Protein AF-0000000084538444 (afdb_homodimer)

Nearest PDB structures (foldseek):
  3nqw-assembly1_B  TM=8.487E-01  e=1.175E-05  Drosophila melanogaster
  6yvc-assembly4_D  TM=8.518E-01  e=4.105E-05  Pseudomonas aeruginosa
  6s2v-assembly1_A  TM=8.038E-01  e=1.936E-04  Thermus thermophilus
  5kpx-assembly1_33  TM=6.502E-01  e=1.294E-02  Escherichia coli K-12
  2pjq-assembly2_A-2  TM=5.940E-01  e=3.183E-02  Lactiplantibacillus plantarum WCFS1

Solvent-accessible surface area (backbone atoms only — not comparable to full-atom values): 16019 Å² total; per-residue (Å²): 125,91,68,68,52,66,60,46,58,52,31,50,55,51,32,49,59,59,39,57,91,39,56,42,97,79,69,42,55,30,43,69,62,44,24,46,49,24,21,54,42,40,37,71,67,38,72,84,40,59,53,60,35,27,22,37,38,41,34,56,35,66,73,75,36,90,52,46,66,66,57,38,25,73,74,67,30,58,70,27,31,49,46,22,52,18,62,35,67,54,91,42,96,81,42,81,78,51,42,43,90,54,55,80,46,72,68,35,51,34,50,48,31,37,47,49,31,45,50,52,54,68,33,59,88,64,52,52,72,67,57,48,51,52,52,49,45,35,48,34,74,48,73,67,72,84,111,126,91,70,70,54,67,61,46,58,51,29,50,54,51,32,49,60,59,38,55,93,38,57,44,96,80,69,42,54,31,41,70,62,44,25,45,49,24,22,54,40,42,38,70,67,39,71,83,39,61,52,59,35,27,22,37,39,41,34,55,36,68,72,75,35,91,51,46,66,67,58,38,26,73,74,67,31,58,71,28,30,49,46,22,52,16,61,34,69,54,90,42,98,81,42,82,76,54,40,44,89,54,53,80,47,70,69,34,51,35,51,46,30,37,46,49,33,46,51,51,53,70,34,59,90,65,54,53,72,67,58,49,52,53,52,51,50,39,48,37,72,41,75,64,78,83,112

Foldseek 3Di:
DPCPPPLLVVLQVVLCVQQPPPADLVGHRCLVQQLVQLLVQVCVVCVPCSLLSSLSSCLCSCPPGPDDLVNCCVPNNNSSSLLSLQLDDDDDPPDLRADRPNPDDPSSLSSNVSNLVSVLVVCVVRDDPVVSVSSVVSPPVDPPPPD/DPCPPPLQVVLQVVLCVQQPPPADLVGHRCLVQQLVQLLVQVCVVCVPCSLLSSLSSCLCSCPPGPDDLVNCCVPNNNSSSLLSLQQDDDDDPPDLRQDRPNPDDPSSLSSNVSNLVSVLVVCVVRDDPVVSVSSVVSPPVDPPPPD

InterPro domains:
  IPR003607 HD/PDEase domain [SM00471] (27-129)
  IPR052194 Guanosine-3',5'-bis(diphosphate) 3'-pyrophosphohydrolase [PTHR46246] (2-137)

Sequence (294 aa):
MNNINMTIRQAIEFGTKAHAEQYDDAGNDYFMAHCWQVYEIVKILYPNDFELQAAALLHDTLEYTDTTYERLAATFGKDVADLILEVTHERKEDDTGWYFPHLRSIRGVVLKFADRASNLSRMEGVWDAEKIETYIKKSKFWQSEDIMNNINMTIRQAIEFGTKAHAEQYDDAGNDYFMAHCWQVYEIVKILYPNDFELQAAALLHDTLEYTDTTYERLAATFGKDVADLILEVTHERKEDDTGWYFPHLRSIRGVVLKFADRASNLSRMEGVWDAEKIETYIKKSKFWQSEDI

Structure (mmCIF, N/CA/C/O backbone):
data_AF-0000000084538444-model_v1
#
loop_
_entity.id
_entity.type
_entity.pdbx_description
1 polymer 'HD/PDEase domain-containing protein'
#
loop_
_atom_site.group_PDB
_atom_site.id
_atom_site.type_symbol
_atom_site.label_atom_id
_atom_site.label_alt_id
_atom_site.label_comp_id
_atom_site.label_asym_id
_atom_site.label_entity_id
_atom_site.label_seq_id
_atom_site.pdbx_PDB_ins_code
_atom_site.Cartn_x
_atom_site.Cartn_y
_atom_site.Cartn_z
_atom_site.occupancy
_atom_site.B_iso_or_equiv
_atom_site.auth_seq_id
_atom_site.auth_comp_id
_atom_site.auth_asym_id
_atom_site.auth_atom_id
_atom_site.pdbx_PDB_model_num
ATOM 1 N N . MET A 1 1 ? 8.508 3.803 -30.188 1 31.5 1 MET A N 1
ATOM 2 C CA . MET A 1 1 ? 7.359 2.928 -29.969 1 31.5 1 MET A CA 1
ATOM 3 C C . MET A 1 1 ? 7.121 2.693 -28.484 1 31.5 1 MET A C 1
ATOM 5 O O . MET A 1 1 ? 8.062 2.406 -27.734 1 31.5 1 MET A O 1
ATOM 9 N N . ASN A 1 2 ? 6.254 3.236 -27.719 1 38.69 2 ASN A N 1
ATOM 10 C CA . ASN A 1 2 ? 5.875 3.156 -26.312 1 38.69 2 ASN A CA 1
ATOM 11 C C . ASN A 1 2 ? 5.898 1.717 -25.812 1 38.69 2 ASN A C 1
ATOM 13 O O . ASN A 1 2 ? 5.043 0.909 -26.172 1 38.69 2 ASN A O 1
ATOM 17 N N . ASN A 1 3 ? 6.961 0.915 -25.812 1 45.03 3 ASN A N 1
ATOM 18 C CA . ASN A 1 3 ? 7.32 -0.475 -25.562 1 45.03 3 ASN A CA 1
ATOM 19 C C . ASN A 1 3 ? 6.551 -1.045 -24.375 1 45.03 3 ASN A C 1
ATOM 21 O O . ASN A 1 3 ? 7.004 -0.949 -23.234 1 45.03 3 ASN A O 1
ATOM 25 N N . ILE A 1 4 ? 5.273 -0.861 -24.516 1 56.34 4 ILE A N 1
ATOM 26 C CA . ILE A 1 4 ? 4.633 -1.711 -23.516 1 56.34 4 ILE A CA 1
ATOM 27 C C . ILE A 1 4 ? 5.398 -3.025 -23.391 1 56.34 4 ILE A C 1
ATOM 29 O O . ILE A 1 4 ? 5.641 -3.709 -24.375 1 56.34 4 ILE A O 1
ATOM 33 N N . ASN A 1 5 ? 6.09 -3.156 -22.234 1 79.31 5 ASN A N 1
ATOM 34 C CA . ASN A 1 5 ? 6.973 -4.301 -22.031 1 79.31 5 ASN A CA 1
ATOM 35 C C . ASN A 1 5 ? 6.246 -5.621 -22.281 1 79.31 5 ASN A C 1
ATOM 37 O O . ASN A 1 5 ? 5.102 -5.793 -21.859 1 79.31 5 ASN A O 1
ATOM 41 N N . MET A 1 6 ? 6.465 -6.285 -23.422 1 91.69 6 MET A N 1
ATOM 42 C CA . MET A 1 6 ? 5.973 -7.609 -23.797 1 91.69 6 MET A CA 1
ATOM 43 C C . MET A 1 6 ? 5.66 -8.438 -22.547 1 91.69 6 MET A C 1
ATOM 45 O O . MET A 1 6 ? 4.68 -9.188 -22.531 1 91.69 6 MET A O 1
ATOM 49 N N . THR A 1 7 ? 6.371 -8.211 -21.562 1 95.38 7 THR A N 1
ATOM 50 C CA . THR A 1 7 ? 6.176 -8.945 -20.328 1 95.38 7 THR A CA 1
ATOM 51 C C . THR A 1 7 ? 4.84 -8.57 -19.688 1 95.38 7 THR A C 1
ATOM 53 O O . THR A 1 7 ? 4.109 -9.445 -19.203 1 95.38 7 THR A O 1
ATOM 56 N N . ILE A 1 8 ? 4.473 -7.336 -19.734 1 97.88 8 ILE A N 1
ATOM 57 C CA . ILE A 1 8 ? 3.24 -6.855 -19.125 1 97.88 8 ILE A CA 1
ATOM 58 C C . ILE A 1 8 ? 2.039 -7.344 -19.938 1 97.88 8 ILE A C 1
ATOM 60 O O . ILE A 1 8 ? 1.052 -7.816 -19.359 1 97.88 8 ILE A O 1
ATOM 64 N N . ARG A 1 9 ? 2.152 -7.266 -21.203 1 97 9 ARG A N 1
ATOM 65 C CA . ARG A 1 9 ? 1.072 -7.746 -22.047 1 97 9 ARG A CA 1
ATOM 66 C C . ARG A 1 9 ? 0.805 -9.227 -21.812 1 97 9 ARG A C 1
ATOM 68 O O . ARG A 1 9 ? -0.349 -9.641 -21.688 1 97 9 ARG A O 1
ATOM 75 N N . GLN A 1 10 ? 1.811 -10.031 -21.766 1 97.62 10 GLN A N 1
ATOM 76 C CA . GLN A 1 10 ? 1.687 -11.461 -21.5 1 97.62 10 GLN A CA 1
ATOM 77 C C . GLN A 1 10 ? 1.083 -11.727 -20.125 1 97.62 10 GLN A C 1
ATOM 79 O O . GLN A 1 10 ? 0.257 -12.625 -19.969 1 97.62 10 GLN A O 1
ATOM 84 N N . ALA A 1 11 ? 1.512 -10.961 -19.172 1 98.56 11 ALA A N 1
ATOM 85 C CA . ALA A 1 11 ? 0.99 -11.125 -17.828 1 98.56 11 ALA A CA 1
ATOM 86 C C . ALA A 1 11 ? -0.5 -10.805 -17.766 1 98.56 11 ALA A C 1
ATOM 88 O O . ALA A 1 11 ? -1.263 -11.477 -17.078 1 98.56 11 ALA A O 1
ATOM 89 N N . ILE A 1 12 ? -0.875 -9.758 -18.5 1 98.38 12 ILE A N 1
ATOM 90 C CA . ILE A 1 12 ? -2.283 -9.375 -18.547 1 98.38 12 ILE A CA 1
ATOM 91 C C . ILE A 1 12 ? -3.1 -10.508 -19.172 1 98.38 12 ILE A C 1
ATOM 93 O O . ILE A 1 12 ? -4.121 -10.922 -18.609 1 98.38 12 ILE A O 1
ATOM 97 N N . GLU A 1 13 ? -2.678 -11.023 -20.25 1 98.25 13 GLU A N 1
ATOM 98 C CA . GLU A 1 13 ? -3.379 -12.109 -20.906 1 98.25 13 GLU A CA 1
ATOM 99 C C . GLU A 1 13 ? -3.443 -13.352 -20.016 1 98.25 13 GLU A C 1
ATOM 101 O O . GLU A 1 13 ? -4.512 -13.945 -19.859 1 98.25 13 GLU A O 1
ATOM 106 N N . PHE A 1 14 ? -2.334 -13.75 -19.484 1 98.62 14 PHE A N 1
ATOM 107 C CA . PHE A 1 14 ? -2.232 -14.922 -18.609 1 98.62 14 PHE A CA 1
ATOM 108 C C . PHE A 1 14 ? -3.127 -14.773 -17.391 1 98.62 14 PHE A C 1
ATOM 110 O O . PHE A 1 14 ? -3.904 -15.672 -17.062 1 98.62 14 PHE A O 1
ATOM 117 N N . GLY A 1 15 ? -3.002 -13.648 -16.703 1 98.56 15 GLY A N 1
ATOM 118 C CA . GLY A 1 15 ? -3.779 -13.414 -15.492 1 98.56 15 GLY A CA 1
ATOM 119 C C . GLY A 1 15 ? -5.273 -13.367 -15.742 1 98.56 15 GLY A C 1
ATOM 120 O O . GLY A 1 15 ? -6.059 -13.93 -14.977 1 98.56 15 GLY A O 1
ATOM 121 N N . THR A 1 16 ? -5.668 -12.68 -16.891 1 98.31 16 THR A N 1
ATOM 122 C CA . THR A 1 16 ? -7.074 -12.602 -17.266 1 98.31 16 THR A CA 1
ATOM 123 C C . THR A 1 16 ? -7.652 -14 -17.484 1 98.31 16 THR A C 1
ATOM 125 O O . THR A 1 16 ? -8.742 -14.312 -17 1 98.31 16 THR A O 1
ATOM 128 N N . LYS A 1 17 ? -6.926 -14.844 -18.125 1 98.19 17 LYS A N 1
ATOM 129 C CA . LYS A 1 17 ? -7.379 -16.219 -18.375 1 98.19 17 LYS A CA 1
ATOM 130 C C . LYS A 1 17 ? -7.395 -17.047 -17.094 1 98.19 17 LYS A C 1
ATOM 132 O O . LYS A 1 17 ? -8.344 -17.797 -16.844 1 98.19 17 LYS A O 1
ATOM 137 N N . ALA A 1 18 ? -6.324 -16.922 -16.297 1 98.31 18 ALA A N 1
ATOM 138 C CA . ALA A 1 18 ? -6.188 -17.734 -15.086 1 98.31 18 ALA A CA 1
ATOM 139 C C . ALA A 1 18 ? -7.316 -17.438 -14.102 1 98.31 18 ALA A C 1
ATOM 141 O O . ALA A 1 18 ? -7.797 -18.328 -13.414 1 98.31 18 ALA A O 1
ATOM 142 N N . HIS A 1 19 ? -7.73 -16.219 -14.016 1 98.06 19 HIS A N 1
ATOM 143 C CA . HIS A 1 19 ? -8.758 -15.812 -13.07 1 98.06 19 H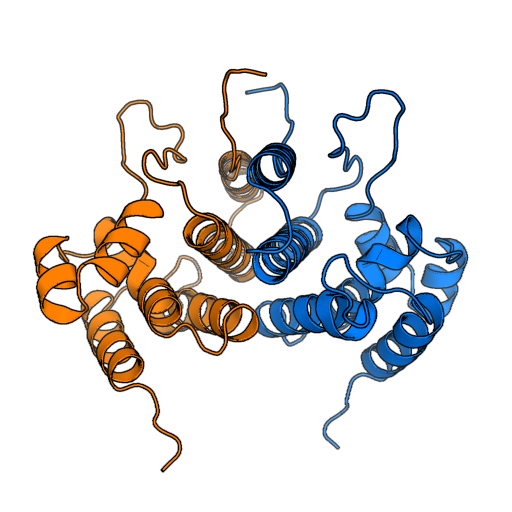IS A CA 1
ATOM 144 C C . HIS A 1 19 ? -10.117 -15.672 -13.758 1 98.06 19 HIS A C 1
ATOM 146 O O . HIS A 1 19 ? -11.023 -15.016 -13.227 1 98.06 19 HIS A O 1
ATOM 152 N N . ALA A 1 20 ? -10.141 -16.359 -14.875 1 94.88 20 ALA A N 1
ATOM 153 C CA . ALA A 1 20 ? -11.391 -16.266 -15.625 1 94.88 20 ALA A CA 1
ATOM 154 C C . ALA A 1 20 ? -12.57 -16.766 -14.789 1 94.88 20 ALA A C 1
ATOM 156 O O . ALA A 1 20 ? -12.461 -17.766 -14.078 1 94.88 20 ALA A O 1
ATOM 157 N N . GLU A 1 21 ? -13.602 -16.016 -14.594 1 94.69 21 GLU A N 1
ATOM 158 C CA . GLU A 1 21 ? -14.852 -16.375 -13.93 1 94.69 21 GLU A CA 1
ATOM 159 C C . GLU A 1 21 ? -14.742 -16.188 -12.414 1 94.69 21 GLU A C 1
ATOM 161 O O . GLU A 1 21 ? -15.594 -16.672 -11.664 1 94.69 21 GLU A O 1
ATOM 166 N N . GLN A 1 22 ? -13.625 -15.734 -11.977 1 97.69 22 GLN A N 1
ATOM 167 C CA . GLN A 1 22 ? -13.477 -15.414 -10.562 1 97.69 22 GLN A CA 1
ATOM 168 C C . GLN A 1 22 ? -14 -14.008 -10.266 1 97.69 22 GLN A C 1
ATOM 170 O O . GLN A 1 22 ? -13.75 -13.078 -11.023 1 97.69 22 GLN A O 1
ATOM 175 N N . TYR A 1 23 ? -14.758 -13.914 -9.227 1 97.81 23 TYR A N 1
ATOM 176 C CA . TYR A 1 23 ? -15.266 -12.641 -8.742 1 97.81 23 TYR A CA 1
ATOM 177 C C . TYR A 1 23 ? -14.844 -12.398 -7.297 1 97.81 23 TYR A C 1
ATOM 179 O O . TYR A 1 23 ? -14.609 -13.344 -6.543 1 97.81 23 TYR A O 1
ATOM 187 N N . ASP A 1 24 ? -14.734 -11.141 -6.961 1 96.75 24 ASP A N 1
ATOM 188 C CA . ASP A 1 24 ? -14.461 -10.852 -5.555 1 96.75 24 ASP A CA 1
ATOM 189 C C . ASP A 1 24 ? -15.742 -10.828 -4.738 1 96.75 24 ASP A C 1
ATOM 191 O O . ASP A 1 24 ? -16.828 -11.086 -5.266 1 96.75 24 ASP A O 1
ATOM 195 N N . ASP A 1 25 ? -15.633 -10.508 -3.441 1 96.88 25 ASP A N 1
ATOM 196 C CA . ASP A 1 25 ? -16.766 -10.586 -2.527 1 96.88 25 ASP A CA 1
ATOM 197 C C . ASP A 1 25 ? -17.781 -9.477 -2.816 1 96.88 25 ASP A C 1
ATOM 199 O O . ASP A 1 25 ? -18.922 -9.523 -2.336 1 96.88 25 ASP A O 1
ATOM 203 N N . ALA A 1 26 ? -17.406 -8.5 -3.631 1 97.19 26 ALA A N 1
ATOM 204 C CA . ALA A 1 26 ? -18.328 -7.426 -4.016 1 97.19 26 ALA A CA 1
ATOM 205 C C . ALA A 1 26 ? -19.016 -7.738 -5.344 1 97.19 26 ALA A C 1
ATOM 207 O O . ALA A 1 26 ? -19.844 -6.961 -5.82 1 97.19 26 ALA A O 1
ATOM 208 N N . GLY A 1 27 ? -18.594 -8.828 -5.988 1 97.88 27 GLY A N 1
ATOM 209 C CA . GLY A 1 27 ? -19.219 -9.25 -7.234 1 97.88 27 GLY A CA 1
ATOM 210 C C . GLY A 1 27 ? -18.516 -8.703 -8.461 1 97.88 27 GLY A C 1
ATOM 211 O O . GLY A 1 27 ? -19.031 -8.812 -9.578 1 97.88 27 GLY A O 1
ATOM 212 N N . ASN A 1 28 ? -17.375 -8.125 -8.32 1 97.81 28 ASN A N 1
ATOM 213 C CA . ASN A 1 28 ? -16.609 -7.598 -9.438 1 97.81 28 ASN A CA 1
ATOM 214 C C . ASN A 1 28 ? -15.641 -8.641 -9.992 1 97.81 28 ASN A C 1
ATOM 216 O O . ASN A 1 28 ? -15.227 -9.555 -9.273 1 97.81 28 ASN A O 1
ATOM 220 N N . ASP A 1 29 ? -15.328 -8.492 -11.32 1 98 29 ASP A N 1
ATOM 221 C CA . ASP A 1 29 ? -14.289 -9.328 -11.906 1 98 29 ASP A CA 1
ATOM 222 C C . ASP A 1 29 ? -13 -9.258 -11.086 1 98 29 ASP A C 1
ATOM 224 O O . ASP A 1 29 ? -12.453 -8.172 -10.875 1 98 29 ASP A O 1
ATOM 228 N N . TYR A 1 30 ? -12.516 -10.352 -10.656 1 98.44 30 TYR A N 1
ATOM 229 C CA . TYR A 1 30 ? -11.422 -10.414 -9.695 1 98.44 30 TYR A CA 1
ATOM 230 C C . TYR A 1 30 ? -10.148 -9.805 -10.273 1 98.44 30 TYR A C 1
ATOM 232 O O . TYR A 1 30 ? -9.492 -8.992 -9.625 1 98.44 30 TYR A O 1
ATOM 240 N N . PHE A 1 31 ? -9.844 -10.203 -11.484 1 98.5 31 PHE A N 1
ATOM 241 C CA . PHE A 1 31 ? -8.602 -9.734 -12.086 1 98.5 31 PHE A CA 1
ATOM 242 C C . PHE A 1 31 ? -8.633 -8.227 -12.297 1 98.5 31 PHE A C 1
ATOM 244 O O . PHE A 1 31 ? -7.695 -7.523 -11.922 1 98.5 31 PHE A O 1
ATOM 251 N N . MET A 1 32 ? -9.617 -7.688 -12.805 1 97.31 32 MET A N 1
ATOM 252 C CA . MET A 1 32 ? -9.727 -6.266 -13.125 1 97.31 32 MET A CA 1
ATOM 253 C C . MET A 1 32 ? -9.836 -5.434 -11.852 1 97.31 32 MET A C 1
ATOM 255 O O . MET A 1 32 ? -9.289 -4.332 -11.773 1 97.31 32 MET A O 1
ATOM 259 N N . ALA A 1 33 ? -10.539 -5.992 -10.891 1 97.62 33 ALA A N 1
ATOM 260 C CA . ALA A 1 33 ? -10.789 -5.215 -9.68 1 97.62 33 ALA A CA 1
ATOM 261 C C . ALA A 1 33 ? -9.594 -5.277 -8.727 1 97.62 33 ALA A C 1
ATOM 263 O O . ALA A 1 33 ? -9.25 -4.277 -8.086 1 97.62 33 ALA A O 1
ATOM 264 N N . HIS A 1 34 ? -8.984 -6.379 -8.664 1 98.56 34 HIS A N 1
ATOM 265 C CA . HIS A 1 34 ? -7.949 -6.555 -7.648 1 98.56 34 HIS A CA 1
ATOM 266 C C . HIS A 1 34 ? -6.562 -6.57 -8.281 1 98.56 34 HIS A C 1
ATOM 2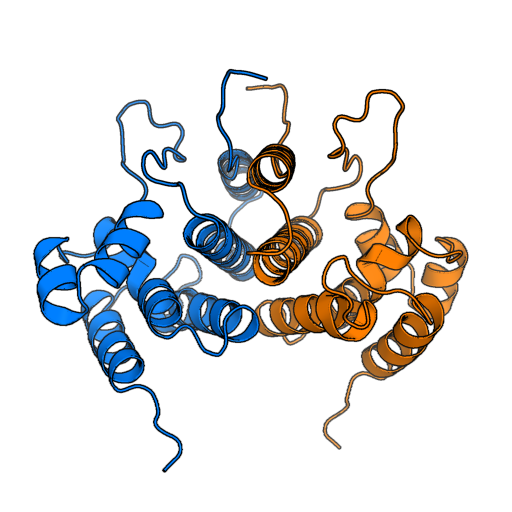68 O O . HIS A 1 34 ? -5.723 -5.723 -7.965 1 98.56 34 HIS A O 1
ATOM 274 N N . CYS A 1 35 ? -6.262 -7.508 -9.219 1 98.75 35 CYS A N 1
ATOM 275 C CA . CYS A 1 35 ? -4.922 -7.68 -9.758 1 98.75 35 CYS A CA 1
ATOM 276 C C . CYS A 1 35 ? -4.48 -6.434 -10.523 1 98.75 35 CYS A C 1
ATOM 278 O O . CYS A 1 35 ? -3.338 -5.992 -10.383 1 98.75 35 CYS A O 1
ATOM 280 N N . TRP A 1 36 ? -5.371 -5.871 -11.297 1 98.62 36 TRP A N 1
ATOM 281 C CA . TRP A 1 36 ? -5.062 -4.656 -12.039 1 98.62 36 TRP A CA 1
ATOM 282 C C . TRP A 1 36 ? -4.766 -3.498 -11.094 1 98.62 36 TRP A C 1
ATOM 284 O O . TRP A 1 36 ? -3.828 -2.73 -11.32 1 98.62 36 TRP A O 1
ATOM 294 N N . GLN A 1 37 ? -5.594 -3.371 -10.062 1 98.75 37 GLN A N 1
ATOM 295 C CA . GLN A 1 37 ? -5.402 -2.295 -9.102 1 98.75 37 GLN A CA 1
ATOM 296 C C . GLN A 1 37 ? -4.051 -2.414 -8.406 1 98.75 37 GLN A C 1
ATOM 298 O O . GLN A 1 37 ? -3.35 -1.415 -8.219 1 98.75 37 GLN A O 1
ATOM 303 N N . VAL A 1 38 ? -3.656 -3.619 -8.047 1 98.88 38 VAL A N 1
ATOM 304 C CA . VAL A 1 38 ? -2.355 -3.854 -7.422 1 98.88 38 VAL A CA 1
ATOM 305 C C . VAL A 1 38 ? -1.242 -3.486 -8.406 1 98.88 38 VAL A C 1
ATOM 307 O O . VAL A 1 38 ? -0.259 -2.848 -8.023 1 98.88 38 VAL A O 1
ATOM 310 N N . TYR A 1 39 ? -1.415 -3.844 -9.641 1 98.88 39 TYR A N 1
ATOM 311 C CA . TYR A 1 39 ? -0.471 -3.498 -10.695 1 98.88 39 TYR A CA 1
ATOM 312 C C . TYR A 1 39 ? -0.312 -1.986 -10.812 1 98.88 39 TYR A C 1
ATOM 314 O O . TYR A 1 39 ? 0.807 -1.48 -10.93 1 98.88 39 TYR A O 1
ATOM 322 N N . GLU A 1 40 ? -1.382 -1.307 -10.773 1 98.81 40 GLU A N 1
ATOM 323 C CA . GLU A 1 40 ? -1.325 0.146 -10.898 1 98.81 40 GLU A CA 1
ATOM 324 C C . GLU A 1 40 ? -0.538 0.768 -9.75 1 98.81 40 GLU A C 1
ATOM 326 O O . GLU A 1 40 ? 0.226 1.714 -9.953 1 98.81 40 GLU A O 1
ATOM 331 N N . ILE A 1 41 ? -0.708 0.275 -8.562 1 98.88 41 ILE A N 1
ATOM 332 C CA . ILE A 1 41 ? 0.03 0.773 -7.402 1 98.88 41 ILE A CA 1
ATOM 333 C C . ILE A 1 41 ? 1.521 0.506 -7.59 1 98.88 41 ILE A C 1
ATOM 335 O O . ILE A 1 41 ? 2.346 1.408 -7.422 1 98.88 41 ILE A O 1
ATOM 339 N N . VAL A 1 42 ? 1.862 -0.696 -7.977 1 98.88 42 VAL A N 1
ATOM 340 C CA . VAL A 1 42 ? 3.26 -1.09 -8.133 1 98.88 42 VAL A CA 1
ATOM 341 C C . VAL A 1 42 ? 3.91 -0.267 -9.242 1 98.88 42 VAL A C 1
ATOM 343 O O . VAL A 1 42 ? 5.082 0.104 -9.141 1 98.88 42 VAL A O 1
ATOM 346 N N . LYS A 1 43 ? 3.193 0.021 -10.273 1 98.5 43 LYS A N 1
ATOM 347 C CA . LYS A 1 43 ? 3.699 0.822 -11.383 1 98.5 43 LYS A CA 1
ATOM 348 C C . LYS A 1 43 ? 4.082 2.225 -10.922 1 98.5 43 LYS A C 1
ATOM 350 O O . LYS A 1 43 ? 5.051 2.805 -11.422 1 98.5 43 LYS A O 1
ATOM 355 N N . ILE A 1 44 ? 3.354 2.754 -9.984 1 98.62 44 ILE A N 1
ATOM 356 C CA . ILE A 1 44 ? 3.684 4.047 -9.398 1 98.62 44 ILE A CA 1
ATOM 357 C C . ILE A 1 44 ? 4.996 3.947 -8.625 1 98.62 44 ILE A C 1
ATOM 359 O O . ILE A 1 44 ? 5.871 4.809 -8.758 1 98.62 44 ILE A O 1
ATOM 363 N N . LEU A 1 45 ? 5.195 2.902 -7.91 1 98.62 45 LEU A N 1
ATOM 364 C CA . LEU A 1 45 ? 6.312 2.736 -6.988 1 98.62 45 LEU A CA 1
ATOM 365 C C . LEU A 1 45 ? 7.57 2.309 -7.73 1 98.62 45 LEU A C 1
ATOM 367 O O . LEU A 1 45 ? 8.68 2.732 -7.387 1 98.62 45 LEU A O 1
ATOM 371 N N . TYR A 1 46 ? 7.336 1.441 -8.719 1 98.12 46 TYR A N 1
ATOM 372 C CA . TYR A 1 46 ? 8.414 0.866 -9.516 1 98.12 46 TYR A CA 1
ATOM 373 C C . TYR A 1 46 ? 8.117 0.974 -11 1 98.12 46 TYR A C 1
ATOM 375 O O . TYR A 1 46 ? 7.891 -0.037 -11.672 1 98.12 46 TYR A O 1
ATOM 383 N N . PRO A 1 47 ? 8.242 2.143 -11.516 1 97.31 47 PRO A N 1
ATOM 384 C CA . PRO A 1 47 ? 7.785 2.359 -12.891 1 97.31 47 PRO A CA 1
ATOM 385 C C . PRO A 1 47 ? 8.633 1.617 -13.922 1 97.31 47 PRO A C 1
ATOM 387 O O . PRO A 1 47 ? 8.164 1.338 -15.023 1 97.31 47 PRO A O 1
ATOM 390 N N . ASN A 1 48 ? 9.875 1.253 -13.57 1 96.38 48 ASN A N 1
ATOM 391 C CA . ASN A 1 48 ? 10.75 0.625 -14.555 1 96.38 48 ASN A CA 1
ATOM 392 C C . ASN A 1 48 ? 10.992 -0.846 -14.227 1 96.38 48 ASN A C 1
ATOM 394 O O . ASN A 1 48 ? 11.828 -1.496 -14.859 1 96.38 48 ASN A O 1
ATOM 398 N N . ASP A 1 49 ? 10.336 -1.416 -13.25 1 97.19 49 ASP A N 1
ATOM 399 C CA . ASP A 1 49 ? 10.508 -2.811 -12.852 1 97.19 49 ASP A CA 1
ATOM 400 C C . ASP A 1 49 ? 9.383 -3.68 -13.406 1 97.19 49 ASP A C 1
ATOM 402 O O . ASP A 1 49 ? 8.43 -4.012 -12.695 1 97.19 49 ASP A O 1
ATOM 406 N N . PHE A 1 50 ? 9.57 -4.121 -14.586 1 97.38 50 PHE A N 1
ATOM 407 C CA . PHE A 1 50 ? 8.516 -4.836 -15.297 1 97.38 50 PHE A CA 1
ATOM 408 C C . PHE A 1 50 ? 8.312 -6.227 -14.703 1 97.38 50 PHE A C 1
ATOM 410 O O . PHE A 1 50 ? 7.207 -6.77 -14.758 1 97.38 50 PHE A O 1
ATOM 417 N N . GLU A 1 51 ? 9.344 -6.812 -14.109 1 97.81 51 GLU A N 1
ATOM 418 C CA . GLU A 1 51 ? 9.188 -8.109 -13.453 1 97.81 51 GLU A CA 1
ATOM 419 C C . GLU A 1 51 ? 8.273 -8.008 -12.242 1 97.81 51 GLU A C 1
ATOM 421 O O . GLU A 1 51 ? 7.375 -8.836 -12.07 1 97.81 51 GLU A O 1
ATOM 426 N N . LEU A 1 52 ? 8.477 -6.977 -11.469 1 98.38 52 LEU A N 1
ATOM 427 C CA . LEU A 1 52 ? 7.625 -6.773 -10.305 1 98.38 52 LEU A CA 1
ATOM 428 C C . LEU A 1 52 ? 6.199 -6.43 -10.727 1 98.38 52 LEU A C 1
ATOM 430 O O . LEU A 1 52 ? 5.238 -6.875 -10.102 1 98.38 52 LEU A O 1
ATOM 434 N N . GLN A 1 53 ? 6.098 -5.613 -11.75 1 98.62 53 GLN A N 1
ATOM 435 C CA . GLN A 1 53 ? 4.781 -5.266 -12.266 1 98.62 53 GLN A CA 1
ATOM 436 C C . GLN A 1 53 ? 4.039 -6.508 -12.75 1 98.62 53 GLN A C 1
ATOM 438 O O . GLN A 1 53 ? 2.848 -6.672 -12.484 1 98.62 53 GLN A O 1
ATOM 443 N N . ALA A 1 54 ? 4.75 -7.379 -13.414 1 98.69 54 ALA A N 1
ATOM 444 C CA . ALA A 1 54 ? 4.141 -8.633 -13.844 1 98.69 54 ALA A CA 1
ATOM 445 C C . ALA A 1 54 ? 3.732 -9.484 -12.641 1 98.69 54 ALA A C 1
ATOM 447 O O . ALA A 1 54 ? 2.648 -10.07 -12.633 1 98.69 54 ALA A O 1
ATOM 448 N N . ALA A 1 55 ? 4.57 -9.547 -11.648 1 98.75 55 ALA A N 1
ATOM 449 C CA . ALA A 1 55 ? 4.258 -10.297 -10.438 1 98.75 55 ALA A CA 1
ATOM 450 C C . ALA A 1 55 ? 3.004 -9.742 -9.766 1 98.75 55 ALA A C 1
ATOM 452 O O . ALA A 1 55 ? 2.209 -10.5 -9.203 1 98.75 55 ALA A O 1
ATOM 453 N N . ALA A 1 56 ? 2.836 -8.438 -9.797 1 98.88 56 ALA A N 1
ATOM 454 C CA . ALA A 1 56 ? 1.644 -7.812 -9.234 1 98.88 56 ALA A CA 1
ATOM 455 C C . ALA A 1 56 ? 0.381 -8.297 -9.938 1 98.88 56 ALA A C 1
ATOM 457 O O . ALA A 1 56 ? -0.614 -8.633 -9.289 1 98.88 56 ALA A O 1
ATOM 458 N N . LEU A 1 57 ? 0.442 -8.391 -11.219 1 98.81 57 LEU A N 1
ATOM 459 C CA . LEU A 1 57 ? -0.69 -8.859 -12.008 1 98.81 57 LEU A CA 1
ATOM 460 C C . LEU A 1 57 ? -0.993 -10.32 -11.719 1 98.81 57 LEU A C 1
ATOM 462 O O . LEU A 1 57 ? -2.145 -10.758 -11.812 1 98.81 57 LEU A O 1
ATOM 466 N N . LEU A 1 58 ? 0.031 -11.094 -11.297 1 98.81 58 LEU A N 1
ATOM 467 C CA . LEU A 1 58 ? -0.087 -12.547 -11.258 1 98.81 58 LEU A CA 1
ATOM 468 C C . LEU A 1 58 ? 0.017 -13.062 -9.828 1 98.81 58 LEU A C 1
ATOM 470 O O . LEU A 1 58 ? 0.025 -14.273 -9.602 1 98.81 58 LEU A O 1
ATOM 474 N N . HIS A 1 59 ? 0.081 -12.25 -8.82 1 98.56 59 HIS A N 1
ATOM 475 C CA . HIS A 1 59 ? 0.529 -12.594 -7.477 1 98.56 59 HIS A CA 1
ATOM 476 C C . HIS A 1 59 ? -0.389 -13.633 -6.84 1 98.56 59 HIS A C 1
ATOM 478 O O . HIS A 1 59 ? 0.054 -14.438 -6.016 1 98.56 59 HIS A O 1
ATOM 484 N N . ASP A 1 60 ? -1.61 -13.703 -7.246 1 97.38 60 ASP A N 1
ATOM 485 C CA . ASP A 1 60 ? -2.578 -14.586 -6.605 1 97.38 60 ASP A CA 1
ATOM 486 C C . ASP A 1 60 ? -2.779 -15.859 -7.422 1 97.38 60 ASP A C 1
ATOM 488 O O . ASP A 1 60 ? -3.6 -16.703 -7.062 1 97.38 60 ASP A O 1
ATOM 492 N N . THR A 1 61 ? -2.061 -16.062 -8.445 1 98.25 61 THR A N 1
ATOM 493 C CA . THR A 1 61 ? -2.318 -17.188 -9.336 1 98.25 61 THR A CA 1
ATOM 494 C C . THR A 1 61 ? -1.939 -18.5 -8.656 1 98.25 61 THR A C 1
ATOM 496 O O . THR A 1 61 ? -2.629 -19.516 -8.82 1 98.25 61 THR A O 1
ATOM 499 N N . LEU A 1 62 ? -0.882 -18.516 -7.875 1 96.94 62 LEU A N 1
ATOM 500 C CA . LEU A 1 62 ? -0.479 -19.734 -7.184 1 96.94 62 LEU A CA 1
ATOM 501 C C . LEU A 1 62 ? -1.515 -20.125 -6.137 1 96.94 62 LEU A C 1
ATOM 503 O O . LEU A 1 62 ? -1.704 -21.328 -5.867 1 96.94 62 LEU A O 1
ATOM 507 N N . GLU A 1 63 ? -2.182 -19.219 -5.609 1 93.12 63 GLU A N 1
ATOM 508 C CA . GLU A 1 63 ? -3.074 -19.469 -4.484 1 93.12 63 GLU A CA 1
ATOM 509 C C . GLU A 1 63 ? -4.484 -19.797 -4.961 1 93.12 63 GLU A C 1
ATOM 511 O O . GLU A 1 63 ? -5.152 -20.656 -4.391 1 93.12 63 GLU A O 1
ATOM 516 N N . TYR A 1 64 ? -4.953 -19.156 -6.082 1 94.44 64 TYR A N 1
ATOM 517 C CA . TYR A 1 64 ? -6.387 -19.172 -6.34 1 94.44 64 TYR A CA 1
ATOM 518 C C . TYR A 1 64 ? -6.68 -19.719 -7.73 1 94.44 64 TYR A C 1
ATOM 520 O O . TYR A 1 64 ? -7.805 -19.609 -8.227 1 94.44 64 TYR A O 1
ATOM 528 N N . THR A 1 65 ? -5.688 -20.203 -8.367 1 97.19 65 THR A N 1
ATOM 529 C CA . THR A 1 65 ? -5.887 -20.828 -9.664 1 97.19 65 THR A CA 1
ATOM 530 C C . THR A 1 65 ? -5.102 -22.141 -9.758 1 97.19 65 THR A C 1
ATOM 532 O O . THR A 1 65 ? -4.492 -22.562 -8.781 1 97.19 65 THR A O 1
ATOM 535 N N . ASP A 1 66 ? -5.113 -22.781 -10.953 1 96.88 66 ASP A N 1
ATOM 536 C CA . ASP A 1 66 ? -4.383 -24.016 -11.156 1 96.88 66 ASP A CA 1
ATOM 537 C C . ASP A 1 66 ? -2.957 -23.75 -11.633 1 96.88 66 ASP A C 1
ATOM 539 O O . ASP A 1 66 ? -2.232 -24.688 -11.984 1 96.88 66 ASP A O 1
ATOM 543 N N . THR A 1 67 ? -2.568 -22.531 -11.648 1 98.19 67 THR A N 1
ATOM 544 C CA . THR A 1 67 ? -1.225 -22.172 -12.086 1 98.19 67 THR A CA 1
ATOM 545 C C . THR A 1 67 ? -0.175 -22.734 -11.141 1 98.19 67 THR A C 1
ATOM 547 O O . THR A 1 67 ? -0.353 -22.719 -9.922 1 98.19 67 THR A O 1
ATOM 550 N N . THR A 1 68 ? 0.919 -23.203 -11.75 1 98.38 68 THR A N 1
ATOM 551 C CA . THR A 1 68 ? 2.008 -23.734 -10.945 1 98.38 68 THR A CA 1
ATOM 552 C C . THR A 1 68 ? 3.236 -22.844 -11.023 1 98.38 68 THR A C 1
ATOM 554 O O . THR A 1 68 ? 3.348 -22 -11.922 1 98.38 68 THR A O 1
ATOM 557 N N . TYR A 1 69 ? 4.09 -23.062 -10.039 1 98.19 69 TYR A N 1
ATOM 558 C CA . TYR A 1 69 ? 5.359 -22.344 -10.047 1 98.19 69 TYR A CA 1
ATOM 559 C C . TYR A 1 69 ? 6.117 -22.594 -11.352 1 98.19 69 TYR A C 1
ATOM 561 O O . TYR A 1 69 ? 6.66 -21.656 -11.945 1 98.19 69 TYR A O 1
ATOM 569 N N . GLU A 1 70 ? 6.129 -23.844 -11.797 1 98.69 70 GLU A N 1
ATOM 570 C CA . GLU A 1 70 ? 6.863 -24.234 -12.992 1 98.69 70 GLU A CA 1
ATOM 571 C C . GLU A 1 70 ? 6.336 -23.516 -14.227 1 98.69 70 GLU A C 1
ATOM 573 O O . GLU A 1 70 ? 7.117 -23.062 -15.07 1 98.69 70 GLU A O 1
ATOM 578 N N . ARG A 1 71 ? 5.082 -23.422 -14.281 1 98.62 71 ARG A N 1
ATOM 579 C CA . ARG A 1 71 ? 4.465 -22.719 -15.406 1 98.62 71 ARG A CA 1
ATOM 580 C C . ARG A 1 71 ? 4.836 -21.234 -15.406 1 98.62 71 ARG A C 1
ATOM 582 O O . ARG A 1 71 ? 5.148 -20.672 -16.453 1 98.62 71 ARG A O 1
ATOM 589 N N . LEU A 1 72 ? 4.832 -20.578 -14.273 1 98.75 72 LEU A N 1
ATOM 590 C CA . LEU A 1 72 ? 5.215 -19.172 -14.156 1 98.75 72 LEU A CA 1
ATOM 591 C C . LEU A 1 72 ? 6.68 -18.969 -14.531 1 98.75 72 LEU A C 1
ATOM 593 O O . LEU A 1 72 ? 7.016 -18.047 -15.266 1 98.75 72 LEU A O 1
ATOM 597 N N . ALA A 1 73 ? 7.531 -19.891 -14.047 1 98.69 73 ALA A N 1
ATOM 598 C CA . ALA A 1 73 ? 8.961 -19.781 -14.32 1 98.69 73 ALA A CA 1
ATOM 599 C C . ALA A 1 73 ? 9.25 -19.953 -15.812 1 98.69 73 ALA A C 1
ATOM 601 O O . ALA A 1 73 ? 10.078 -19.25 -16.375 1 98.69 73 ALA A O 1
ATOM 602 N N . ALA A 1 74 ? 8.594 -20.859 -16.391 1 98.44 74 ALA A N 1
ATOM 603 C CA . ALA A 1 74 ? 8.797 -21.141 -17.812 1 98.44 74 ALA A CA 1
ATOM 604 C C . ALA A 1 74 ? 8.312 -19.984 -18.688 1 98.44 74 ALA A C 1
ATOM 606 O O . ALA A 1 74 ? 8.93 -19.672 -19.703 1 98.44 74 ALA A O 1
ATOM 607 N N . THR A 1 75 ? 7.281 -19.312 -18.281 1 98.12 75 THR A N 1
ATOM 608 C CA . THR A 1 75 ? 6.633 -18.312 -19.109 1 98.12 75 THR A CA 1
ATOM 609 C C . THR A 1 75 ? 7.223 -16.922 -18.828 1 98.12 75 THR A C 1
ATOM 611 O O . THR A 1 75 ? 7.414 -16.141 -19.766 1 98.12 75 THR A O 1
ATOM 614 N N . PHE A 1 76 ? 7.57 -16.594 -17.547 1 98.25 76 PHE A N 1
ATOM 615 C CA . PHE A 1 76 ? 7.914 -15.227 -17.188 1 98.25 76 PHE A CA 1
ATOM 616 C C . PHE A 1 76 ? 9.32 -15.164 -16.594 1 98.25 76 PHE A C 1
ATOM 618 O O . PHE A 1 76 ? 9.844 -14.07 -16.359 1 98.25 76 PHE A O 1
ATOM 625 N N . GLY A 1 77 ? 9.914 -16.344 -16.406 1 97.94 77 GLY A N 1
ATOM 626 C CA . GLY A 1 77 ? 11.242 -16.391 -15.812 1 97.94 77 GLY A CA 1
ATOM 627 C C . GLY A 1 77 ? 11.203 -16.594 -14.305 1 97.94 77 GLY A C 1
ATOM 628 O O . GLY A 1 77 ? 10.188 -16.328 -13.664 1 97.94 77 GLY A O 1
ATOM 629 N N . LYS A 1 78 ? 12.336 -17 -13.734 1 98.19 78 LYS A N 1
ATOM 630 C CA . LYS A 1 78 ? 12.445 -17.375 -12.328 1 98.19 78 LYS A CA 1
ATOM 631 C C . LYS A 1 78 ? 12.258 -16.156 -11.43 1 98.19 78 LYS A C 1
ATOM 633 O O . LYS A 1 78 ? 11.711 -16.266 -10.328 1 98.19 78 LYS A O 1
ATOM 638 N N . ASP A 1 79 ? 12.719 -15 -11.852 1 97.12 79 ASP A N 1
ATOM 639 C CA . ASP A 1 79 ? 12.625 -13.797 -11.023 1 97.12 79 ASP A CA 1
ATOM 640 C C . ASP A 1 79 ? 11.172 -13.453 -10.734 1 97.12 79 ASP A C 1
ATOM 642 O O . ASP A 1 79 ? 10.805 -13.188 -9.578 1 97.12 79 ASP A O 1
ATOM 646 N N . VAL A 1 80 ? 10.305 -13.484 -11.734 1 98.38 80 VAL A N 1
ATOM 647 C CA . VAL A 1 80 ? 8.883 -13.211 -11.57 1 98.38 80 VAL A CA 1
ATOM 648 C C . VAL A 1 80 ? 8.234 -14.312 -10.727 1 98.38 80 VAL A C 1
ATOM 650 O O . VAL A 1 80 ? 7.496 -14.023 -9.781 1 98.38 80 VAL A O 1
ATOM 653 N N . ALA A 1 81 ? 8.539 -15.586 -11.039 1 98.56 81 ALA A N 1
ATOM 654 C CA . ALA A 1 81 ? 7.973 -16.719 -10.32 1 98.56 81 ALA A CA 1
ATOM 655 C C . ALA A 1 81 ? 8.352 -16.672 -8.844 1 98.56 81 ALA A C 1
ATOM 657 O O . ALA A 1 81 ? 7.512 -16.922 -7.973 1 98.56 81 ALA A O 1
ATOM 658 N N . ASP A 1 82 ? 9.586 -16.281 -8.594 1 97.94 82 ASP A N 1
ATOM 659 C CA . ASP A 1 82 ? 10.07 -16.203 -7.223 1 97.94 82 ASP A CA 1
ATOM 660 C C . ASP A 1 82 ? 9.352 -15.102 -6.453 1 97.94 82 ASP A C 1
ATOM 662 O O . ASP A 1 82 ? 9.031 -15.266 -5.273 1 97.94 82 ASP A O 1
ATOM 666 N N . LEU A 1 83 ? 9.133 -13.969 -7.039 1 98 83 LEU A N 1
ATOM 667 C CA . LEU A 1 83 ? 8.414 -12.875 -6.398 1 98 83 LEU A CA 1
ATOM 668 C C . LEU A 1 83 ? 6.988 -13.297 -6.043 1 98 83 LEU A C 1
ATOM 670 O O . LEU A 1 83 ? 6.504 -12.992 -4.949 1 98 83 LEU A O 1
ATOM 674 N N . ILE A 1 84 ? 6.336 -13.969 -6.98 1 98.44 84 ILE A N 1
ATOM 675 C CA . ILE A 1 84 ? 4.973 -14.43 -6.746 1 98.44 84 ILE A CA 1
ATOM 676 C C . ILE A 1 84 ? 4.961 -15.438 -5.598 1 98.44 84 ILE A C 1
ATOM 678 O O . ILE A 1 84 ? 4.121 -15.352 -4.699 1 98.44 84 ILE A O 1
ATOM 682 N N . LEU A 1 85 ? 5.914 -16.344 -5.629 1 96.88 85 LEU A N 1
ATOM 683 C CA . LEU A 1 85 ? 6.035 -17.328 -4.551 1 96.88 85 LEU A CA 1
ATOM 684 C C . LEU A 1 85 ? 6.258 -16.641 -3.211 1 96.88 85 LEU A C 1
ATOM 686 O O . LEU A 1 85 ? 5.684 -17.047 -2.195 1 96.88 85 LEU A O 1
ATOM 690 N N . GLU A 1 86 ? 7.059 -15.656 -3.189 1 93.88 86 GLU A N 1
ATOM 691 C CA . GLU A 1 86 ? 7.398 -14.914 -1.983 1 93.88 86 GLU A CA 1
ATOM 692 C C . GLU A 1 86 ? 6.148 -14.359 -1.306 1 93.88 86 GLU A C 1
ATOM 694 O O . GLU A 1 86 ? 6.082 -14.289 -0.077 1 93.88 86 GLU A O 1
ATOM 699 N N . VAL A 1 87 ? 5.145 -13.938 -2.08 1 93.88 87 VAL A N 1
ATOM 700 C CA . VAL A 1 87 ? 3.992 -13.266 -1.49 1 93.88 87 VAL A CA 1
ATOM 701 C C . VAL A 1 87 ? 2.803 -14.219 -1.446 1 93.88 87 VAL A C 1
ATOM 703 O O . VAL A 1 87 ? 1.669 -13.797 -1.206 1 93.88 87 VAL A O 1
ATOM 706 N N . THR A 1 88 ? 3.035 -15.477 -1.761 1 93.5 88 THR A N 1
ATOM 707 C CA . THR A 1 88 ? 1.99 -16.5 -1.72 1 93.5 88 THR A CA 1
ATOM 708 C C . THR A 1 88 ? 1.819 -17.031 -0.303 1 93.5 88 THR A C 1
ATOM 710 O O . THR A 1 88 ? 2.801 -17.391 0.354 1 93.5 88 THR A O 1
ATOM 713 N N . HIS A 1 89 ? 0.569 -16.969 0.073 1 85.69 89 HIS A N 1
ATOM 714 C CA . HIS A 1 89 ? 0.234 -17.5 1.384 1 85.69 89 HIS A CA 1
ATOM 715 C C . HIS A 1 89 ? 0.214 -19.031 1.36 1 85.69 89 HIS A C 1
ATOM 717 O O . HIS A 1 89 ? -0.404 -19.641 0.479 1 85.69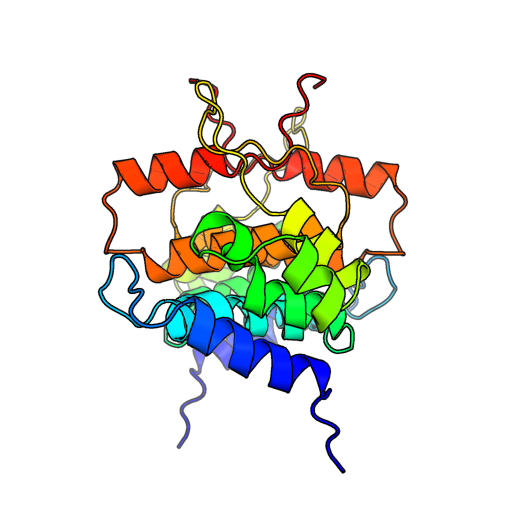 89 HIS A O 1
ATOM 723 N N . GLU A 1 90 ? 0.887 -19.625 2.277 1 77.56 90 GLU A N 1
ATOM 724 C CA . GLU A 1 90 ? 0.815 -21.062 2.424 1 77.56 90 GLU A CA 1
ATOM 725 C C . GLU A 1 90 ? -0.185 -21.469 3.506 1 77.56 90 GLU A C 1
ATOM 727 O O . GLU A 1 90 ? -0.127 -20.953 4.629 1 77.56 90 GLU A O 1
ATOM 732 N N . ARG A 1 91 ? -1.214 -22.141 3.061 1 72.19 91 ARG A N 1
ATOM 733 C CA . ARG A 1 91 ? -2.254 -22.578 3.988 1 72.19 91 ARG A CA 1
ATOM 734 C C . ARG A 1 91 ? -1.778 -23.75 4.832 1 72.19 91 ARG A C 1
ATOM 736 O O . ARG A 1 91 ? -1.397 -24.797 4.297 1 72.19 91 ARG A O 1
ATOM 743 N N . LYS A 1 92 ? -1.379 -23.328 6.023 1 67.69 92 LYS A N 1
ATOM 744 C CA . LYS A 1 92 ? -1.083 -24.375 7 1 67.69 92 LYS A CA 1
ATOM 745 C C . LYS A 1 92 ? -2.205 -24.5 8.031 1 67.69 92 LYS A C 1
ATOM 747 O O . LYS A 1 92 ? -2.967 -23.562 8.242 1 67.69 92 LYS A O 1
ATOM 752 N N . GLU A 1 93 ? -2.424 -25.734 8.344 1 61.88 93 GLU A N 1
ATOM 753 C CA . GLU A 1 93 ? -3.463 -26.062 9.32 1 61.88 93 GLU A CA 1
ATOM 754 C C . GLU A 1 93 ? -3.471 -25.062 10.469 1 61.88 93 GLU A C 1
ATOM 756 O O . GLU A 1 93 ? -4.535 -24.672 10.945 1 61.88 93 GLU A O 1
ATOM 761 N N . ASP A 1 94 ? -2.266 -24.641 10.906 1 58.94 94 ASP A N 1
ATOM 762 C CA . ASP A 1 94 ? -2.18 -23.75 12.055 1 58.94 94 ASP A CA 1
ATOM 763 C C . ASP A 1 94 ? -2.025 -22.297 11.609 1 58.94 94 ASP A C 1
ATOM 765 O O . ASP A 1 94 ? -1.688 -21.422 12.414 1 58.94 94 ASP A O 1
ATOM 769 N N . ASP A 1 95 ? -2.299 -22.266 10.375 1 57.34 95 ASP A N 1
ATOM 770 C CA . ASP A 1 95 ? -1.935 -20.953 9.852 1 57.34 95 ASP A CA 1
ATOM 771 C C . ASP A 1 95 ? -2.979 -19.906 10.227 1 57.34 95 ASP A C 1
ATOM 773 O O . ASP A 1 95 ? -4.18 -20.156 10.133 1 57.34 95 ASP A O 1
ATOM 777 N N . THR A 1 96 ? -2.459 -19.062 11.008 1 53.25 96 THR A N 1
ATOM 778 C CA . THR A 1 96 ? -3.281 -17.938 11.445 1 53.25 96 THR A CA 1
ATOM 779 C C . THR A 1 96 ? -3.654 -17.047 10.266 1 53.25 96 THR A C 1
ATOM 781 O O . THR A 1 96 ? -4.277 -15.992 10.445 1 53.25 96 THR A O 1
ATOM 784 N N . GLY A 1 97 ? -3.504 -17.625 8.961 1 56.31 97 GLY A N 1
ATOM 785 C CA . GLY A 1 97 ? -3.904 -16.906 7.762 1 56.31 97 GLY A CA 1
ATOM 786 C C . GLY A 1 97 ? -2.826 -15.984 7.23 1 56.31 97 GLY A C 1
ATOM 787 O O . GLY A 1 97 ? -3.049 -15.25 6.27 1 56.31 97 GLY A O 1
ATOM 788 N N . TRP A 1 98 ? -1.47 -16 7.797 1 62.5 98 TRP A N 1
ATOM 789 C CA . TRP A 1 98 ? -0.495 -14.992 7.395 1 62.5 98 TRP A CA 1
ATOM 790 C C . TRP A 1 98 ? 0.916 -15.57 7.387 1 62.5 98 TRP A C 1
ATOM 792 O O . TRP A 1 98 ? 1.878 -14.883 7.734 1 62.5 98 TRP A O 1
ATOM 802 N N . TYR A 1 99 ? 0.844 -16.672 6.934 1 71.69 99 TYR A N 1
ATOM 803 C CA . TYR A 1 99 ? 2.17 -17.266 6.895 1 71.69 99 TYR A CA 1
ATOM 804 C C . TYR A 1 99 ? 2.805 -17.109 5.52 1 71.69 99 TYR A C 1
ATOM 806 O O . TYR A 1 99 ? 2.35 -17.719 4.547 1 71.69 99 TYR A O 1
ATOM 814 N N . PHE A 1 100 ? 3.727 -16.156 5.473 1 80.25 100 PHE A N 1
ATOM 815 C CA . PHE A 1 100 ? 4.508 -15.883 4.27 1 80.25 100 PHE A CA 1
ATOM 816 C C . PHE A 1 100 ? 5.965 -16.266 4.477 1 80.25 100 PHE A C 1
ATOM 818 O O . PHE A 1 100 ? 6.832 -15.398 4.582 1 80.25 100 PHE A O 1
ATOM 825 N N . PRO A 1 101 ? 6.242 -17.516 4.441 1 77.25 101 PRO A N 1
ATOM 826 C CA . PRO A 1 101 ? 7.566 -18.016 4.816 1 77.25 101 PRO A CA 1
ATOM 827 C C . PRO A 1 101 ? 8.664 -17.562 3.854 1 77.25 101 PRO A C 1
ATOM 829 O O . PRO A 1 101 ? 9.844 -17.609 4.191 1 77.25 101 PRO A O 1
ATOM 832 N N . HIS A 1 102 ? 8.242 -17.094 2.75 1 81.81 102 HIS A N 1
ATOM 833 C CA . HIS A 1 102 ? 9.242 -16.766 1.74 1 81.81 102 HIS A CA 1
ATOM 834 C C . HIS A 1 102 ? 9.43 -15.258 1.606 1 81.81 102 HIS A C 1
ATOM 836 O O . HIS A 1 102 ? 10.219 -14.805 0.775 1 81.81 102 HIS A O 1
ATOM 842 N N . LEU A 1 103 ? 8.664 -14.539 2.354 1 85.88 103 LEU A N 1
ATOM 843 C CA . LEU A 1 103 ? 8.797 -13.086 2.256 1 85.88 103 LEU A CA 1
ATOM 844 C C . LEU A 1 103 ? 10.156 -12.625 2.766 1 85.88 103 LEU A C 1
ATOM 846 O O . LEU A 1 103 ? 10.492 -12.836 3.934 1 85.88 103 LEU A O 1
ATOM 850 N N . ARG A 1 104 ? 10.898 -11.961 1.857 1 85.94 104 ARG A N 1
ATOM 851 C CA . ARG A 1 104 ? 12.273 -11.695 2.244 1 85.94 104 ARG A CA 1
ATOM 852 C C . ARG A 1 104 ? 12.789 -10.414 1.596 1 85.94 104 ARG A C 1
ATOM 854 O O . ARG A 1 104 ? 13.812 -9.859 2.021 1 85.94 104 ARG A O 1
ATOM 861 N N . SER A 1 105 ? 12.164 -9.961 0.619 1 91.56 105 SER A N 1
ATOM 862 C CA . SER A 1 105 ? 12.688 -8.828 -0.135 1 91.56 105 SER A CA 1
ATOM 863 C C . SER A 1 105 ? 11.82 -7.59 0.045 1 91.56 105 SER A C 1
ATOM 865 O O . SER A 1 105 ? 10.633 -7.699 0.368 1 91.56 105 SER A O 1
ATOM 867 N N . ILE A 1 106 ? 12.414 -6.41 -0.215 1 93.5 106 ILE A N 1
ATOM 868 C CA . ILE A 1 106 ? 11.664 -5.156 -0.18 1 93.5 106 ILE A CA 1
ATOM 869 C C . ILE A 1 106 ? 10.562 -5.18 -1.238 1 93.5 106 ILE A C 1
ATOM 871 O O . ILE A 1 106 ? 9.43 -4.777 -0.973 1 93.5 106 ILE A O 1
ATOM 875 N N . ARG A 1 107 ? 10.867 -5.777 -2.418 1 95.69 107 ARG A N 1
ATOM 876 C CA . ARG A 1 107 ? 9.898 -5.895 -3.506 1 95.69 107 ARG A CA 1
ATOM 877 C C . ARG A 1 107 ? 8.688 -6.707 -3.072 1 95.69 107 ARG A C 1
ATOM 879 O O . ARG A 1 107 ? 7.543 -6.324 -3.34 1 95.69 107 ARG A O 1
ATOM 886 N N . GLY A 1 108 ? 8.961 -7.781 -2.385 1 94.56 108 GLY A N 1
ATOM 887 C CA . GLY A 1 108 ? 7.875 -8.609 -1.888 1 94.56 108 GLY A CA 1
ATOM 888 C C . GLY A 1 108 ? 7.012 -7.914 -0.855 1 94.56 108 GLY A C 1
ATOM 889 O O . GLY A 1 108 ? 5.785 -8 -0.905 1 94.56 108 GLY A O 1
ATOM 890 N N . VAL A 1 109 ? 7.668 -7.195 0.045 1 92.19 109 VAL A N 1
ATOM 891 C CA . VAL A 1 109 ? 6.949 -6.496 1.104 1 92.19 109 VAL A CA 1
ATOM 892 C C . VAL A 1 109 ? 6.078 -5.395 0.5 1 92.19 109 VAL A C 1
ATOM 894 O O . VAL A 1 109 ? 4.91 -5.25 0.863 1 92.19 109 VAL A O 1
ATOM 897 N N . VAL A 1 110 ? 6.617 -4.68 -0.424 1 95.25 110 VAL A N 1
ATOM 898 C CA . VAL A 1 110 ? 5.891 -3.598 -1.08 1 95.25 110 VAL A CA 1
ATOM 899 C C . VAL A 1 110 ? 4.695 -4.168 -1.844 1 95.25 110 VAL A C 1
ATOM 901 O O . VAL A 1 110 ? 3.596 -3.613 -1.789 1 95.25 110 VAL A O 1
ATOM 904 N N . LEU A 1 111 ? 4.875 -5.266 -2.514 1 96.69 111 LEU A N 1
ATOM 905 C CA . LEU A 1 111 ? 3.789 -5.93 -3.223 1 96.69 111 LEU A CA 1
ATOM 906 C C . LEU A 1 111 ? 2.697 -6.371 -2.254 1 96.69 111 LEU A C 1
ATOM 908 O O . LEU A 1 111 ? 1.508 -6.23 -2.549 1 96.69 111 LEU A O 1
ATOM 912 N N . LYS A 1 112 ? 3.057 -6.805 -1.121 1 93.31 112 LYS A N 1
ATOM 913 C CA . LYS A 1 112 ? 2.076 -7.227 -0.124 1 93.31 112 LYS A CA 1
ATOM 914 C C . LYS A 1 112 ? 1.308 -6.027 0.428 1 93.31 112 LYS A C 1
ATOM 916 O O . LYS A 1 112 ? 0.112 -6.129 0.713 1 93.31 112 LYS A O 1
ATOM 921 N N . PHE A 1 113 ? 2.035 -4.934 0.619 1 92.88 113 PHE A N 1
ATOM 922 C CA . PHE A 1 113 ? 1.338 -3.729 1.054 1 92.88 113 PHE A CA 1
ATOM 923 C C . PHE A 1 113 ? 0.305 -3.299 0.019 1 92.88 113 PHE A C 1
ATOM 925 O O . PHE A 1 113 ? -0.826 -2.953 0.37 1 92.88 113 PHE A O 1
ATOM 932 N N . ALA A 1 114 ? 0.722 -3.324 -1.217 1 97.19 114 ALA A N 1
ATOM 933 C CA . ALA A 1 114 ? -0.2 -2.977 -2.295 1 97.19 114 ALA A CA 1
ATOM 934 C C . ALA A 1 114 ? -1.398 -3.92 -2.316 1 97.19 114 ALA A C 1
ATOM 936 O O . ALA A 1 114 ? -2.541 -3.48 -2.469 1 97.19 114 ALA A O 1
ATOM 937 N N . ASP A 1 115 ? -1.136 -5.215 -2.143 1 95.62 115 ASP A N 1
ATOM 938 C CA . ASP A 1 115 ? -2.158 -6.254 -2.104 1 95.62 115 ASP A CA 1
ATOM 939 C C . ASP A 1 115 ? -3.162 -5.996 -0.982 1 95.62 115 ASP A C 1
ATOM 941 O O . ASP A 1 115 ? -4.375 -6.004 -1.213 1 95.62 115 ASP A O 1
ATOM 945 N N . ARG A 1 116 ? -2.715 -5.652 0.135 1 93 116 ARG A N 1
ATOM 946 C CA . ARG A 1 116 ? -3.568 -5.445 1.301 1 93 116 ARG A CA 1
ATOM 947 C C . ARG A 1 116 ? -4.363 -4.152 1.172 1 93 116 ARG A C 1
ATOM 949 O O . ARG A 1 116 ? -5.539 -4.102 1.543 1 93 116 ARG A O 1
ATOM 956 N N . ALA A 1 117 ? -3.697 -3.143 0.706 1 95.56 117 ALA A N 1
ATOM 957 C CA . ALA A 1 117 ? -4.398 -1.878 0.493 1 95.56 117 ALA A CA 1
ATOM 958 C C . ALA A 1 117 ? -5.547 -2.049 -0.497 1 95.56 117 ALA A C 1
ATOM 960 O O . ALA A 1 117 ? -6.648 -1.533 -0.278 1 95.56 117 ALA A O 1
ATOM 961 N N . SER A 1 118 ? -5.281 -2.795 -1.558 1 97.81 118 SER A N 1
ATOM 962 C CA . SER A 1 118 ? -6.316 -3.07 -2.549 1 97.81 118 SER A CA 1
ATOM 963 C C . SER A 1 118 ? -7.48 -3.834 -1.931 1 97.81 118 SER A C 1
ATOM 965 O O . SER A 1 118 ? -8.641 -3.457 -2.107 1 97.81 118 SER A O 1
ATOM 967 N N . ASN A 1 119 ? -7.176 -4.863 -1.208 1 96.25 119 ASN A N 1
ATOM 968 C CA . ASN A 1 119 ? -8.227 -5.676 -0.599 1 96.25 119 ASN A CA 1
ATOM 969 C C . ASN A 1 119 ? -9.086 -4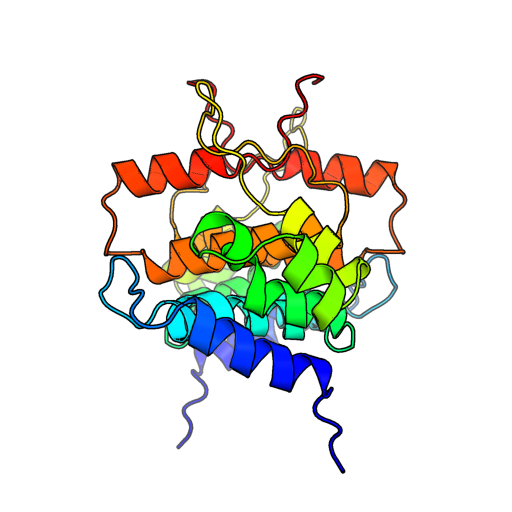.852 0.353 1 96.25 119 ASN A C 1
ATOM 971 O O . ASN A 1 119 ? -10.32 -4.895 0.277 1 96.25 119 ASN A O 1
ATOM 975 N N . LEU A 1 120 ? -8.484 -4.109 1.182 1 95.38 120 LEU A N 1
ATOM 976 C CA . LEU A 1 120 ? -9.227 -3.354 2.189 1 95.38 120 LEU A CA 1
ATOM 977 C C . LEU A 1 120 ? -10.078 -2.273 1.539 1 95.38 120 LEU A C 1
ATOM 979 O O . LEU A 1 120 ? -11.234 -2.076 1.922 1 95.38 120 LEU A O 1
ATOM 983 N N . SER A 1 121 ? -9.477 -1.601 0.585 1 97.56 121 SER A N 1
ATOM 984 C CA . SER A 1 121 ? -10.219 -0.539 -0.081 1 97.56 121 SER A CA 1
ATOM 985 C C . SER A 1 121 ? -11.438 -1.093 -0.808 1 97.56 121 SER A C 1
ATOM 987 O O . SER A 1 121 ? -12.523 -0.512 -0.744 1 97.56 121 SER A O 1
ATOM 989 N N . ARG A 1 122 ? -11.305 -2.221 -1.433 1 97.38 122 ARG A N 1
ATOM 990 C CA . ARG A 1 122 ? -12.383 -2.814 -2.223 1 97.38 122 ARG A CA 1
ATOM 991 C C . ARG A 1 122 ? -13.438 -3.445 -1.323 1 97.38 122 ARG A C 1
ATOM 993 O O . ARG A 1 122 ? -14.609 -3.512 -1.689 1 97.38 122 ARG A O 1
ATOM 1000 N N . MET A 1 123 ? -13.039 -3.832 -0.167 1 97.19 123 MET A N 1
ATOM 1001 C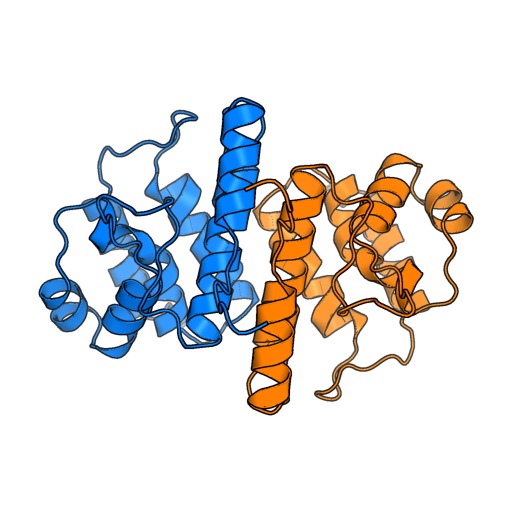 CA . MET A 1 123 ? -13.953 -4.602 0.678 1 97.19 123 MET A CA 1
ATOM 1002 C C . MET A 1 123 ? -14.602 -3.707 1.728 1 97.19 123 MET A C 1
ATOM 1004 O O . MET A 1 123 ? -15.453 -4.164 2.498 1 97.19 123 MET A O 1
ATOM 1008 N N . GLU A 1 124 ? -14.148 -2.469 1.714 1 95.62 124 GLU A N 1
ATOM 1009 C CA . GLU A 1 124 ? -14.836 -1.521 2.588 1 95.62 124 GLU A CA 1
ATOM 1010 C C . GLU A 1 124 ? -16.328 -1.468 2.281 1 95.62 124 GLU A C 1
ATOM 1012 O O . GLU A 1 124 ? -16.734 -1.225 1.14 1 95.62 124 GLU A O 1
ATOM 1017 N N . GLY A 1 125 ? -17.172 -1.734 3.264 1 95.31 125 GLY A N 1
ATOM 1018 C CA . GLY A 1 125 ? -18.609 -1.765 3.08 1 95.31 125 GLY A CA 1
ATOM 1019 C C . GLY A 1 125 ? -19.125 -3.109 2.602 1 95.31 125 GLY A C 1
ATOM 1020 O O . GLY A 1 125 ? -20.328 -3.316 2.494 1 95.31 125 GLY A O 1
ATOM 1021 N N . VAL A 1 126 ? -18.234 -4.008 2.23 1 97.62 126 VAL A N 1
ATOM 1022 C CA . VAL A 1 126 ? -18.609 -5.348 1.771 1 97.62 126 VAL A CA 1
ATOM 1023 C C . VAL A 1 126 ? -18.406 -6.352 2.904 1 97.62 126 VAL A C 1
ATOM 1025 O O . VAL A 1 126 ? -19.328 -7.105 3.236 1 97.62 126 VAL A O 1
ATOM 1028 N N . TRP A 1 127 ? -17.234 -6.34 3.531 1 96.56 127 TRP A N 1
ATOM 1029 C CA . TRP A 1 127 ? -16.938 -7.184 4.684 1 96.56 127 TRP A CA 1
ATOM 1030 C C . TRP A 1 127 ? -17.484 -6.566 5.965 1 96.56 127 TRP A C 1
ATOM 1032 O O . TRP A 1 127 ? -17.547 -5.344 6.094 1 96.56 127 TRP A O 1
ATOM 1042 N N . ASP A 1 128 ? -17.844 -7.414 6.879 1 95.75 128 ASP A N 1
ATOM 1043 C CA . ASP A 1 128 ? -18.266 -6.883 8.172 1 95.75 128 ASP A CA 1
ATOM 1044 C C . ASP A 1 128 ? -17.062 -6.508 9.031 1 95.75 128 ASP A C 1
ATOM 1046 O O . ASP A 1 128 ? -15.922 -6.777 8.656 1 95.75 128 ASP A O 1
ATOM 1050 N N . ALA A 1 129 ? -17.344 -5.836 10.102 1 91.38 129 ALA A N 1
ATOM 1051 C CA . ALA A 1 129 ? -16.312 -5.273 10.969 1 91.38 129 ALA A CA 1
ATOM 1052 C C . ALA A 1 129 ? -15.391 -6.363 11.5 1 91.38 129 ALA A C 1
ATOM 1054 O O . ALA A 1 129 ? -14.172 -6.16 11.594 1 91.38 129 ALA A O 1
ATOM 1055 N N . GLU A 1 130 ? -15.953 -7.5 11.781 1 89.81 130 GLU A N 1
ATOM 1056 C CA . GLU A 1 130 ? -15.156 -8.594 12.32 1 89.81 130 GLU A CA 1
ATOM 1057 C C . GLU A 1 130 ? -14.164 -9.117 11.281 1 89.81 130 GLU A C 1
ATOM 1059 O O . GLU A 1 130 ? -12.992 -9.352 11.602 1 89.81 130 GLU A O 1
ATOM 1064 N N . LYS A 1 131 ? -14.656 -9.289 10.102 1 90.88 131 LYS A N 1
ATOM 1065 C CA . LYS A 1 131 ? -13.789 -9.773 9.031 1 90.88 131 LYS A CA 1
ATOM 1066 C C . LYS A 1 131 ? -12.688 -8.766 8.711 1 90.88 131 LYS A C 1
ATOM 1068 O O . LYS A 1 131 ? -11.539 -9.141 8.5 1 90.88 131 LYS A O 1
ATOM 1073 N N . ILE A 1 132 ? -13 -7.508 8.711 1 90.31 132 ILE A N 1
ATOM 1074 C CA . ILE A 1 132 ? -12.031 -6.449 8.461 1 90.31 132 ILE A CA 1
ATOM 1075 C C . ILE A 1 132 ? -10.969 -6.449 9.555 1 90.31 132 ILE A C 1
ATOM 1077 O O . ILE A 1 132 ? -9.766 -6.398 9.258 1 90.31 132 ILE A O 1
ATOM 1081 N N . GLU A 1 133 ? -11.438 -6.543 10.711 1 84.44 133 GLU A N 1
ATOM 1082 C CA . GLU A 1 133 ? -10.508 -6.543 11.836 1 84.44 133 GLU A CA 1
ATOM 1083 C C . GLU A 1 133 ? -9.555 -7.734 11.766 1 84.44 133 GLU A C 1
ATOM 1085 O O . GLU A 1 133 ? -8.344 -7.582 11.969 1 84.44 133 GLU A O 1
ATOM 1090 N N . THR A 1 134 ? -10.086 -8.867 11.477 1 82.81 134 THR A N 1
ATOM 1091 C CA . THR A 1 134 ? -9.273 -10.07 11.359 1 82.81 134 THR A CA 1
ATOM 1092 C C . THR A 1 134 ? -8.273 -9.938 10.219 1 82.81 134 THR A C 1
ATOM 1094 O O . THR A 1 134 ? -7.109 -10.336 10.352 1 82.81 134 THR A O 1
ATOM 1097 N N . TYR A 1 135 ? -8.695 -9.352 9.172 1 86.5 135 TYR A N 1
ATOM 1098 C CA . TYR A 1 135 ? -7.832 -9.172 8.016 1 86.5 135 TYR A CA 1
ATOM 1099 C C . TYR A 1 135 ? -6.68 -8.227 8.328 1 86.5 135 TYR A C 1
ATOM 1101 O O . TYR A 1 135 ? -5.535 -8.484 7.945 1 86.5 135 TYR A O 1
ATOM 1109 N N . ILE A 1 136 ? -6.977 -7.145 8.977 1 82.25 136 ILE A N 1
ATOM 1110 C CA . ILE A 1 136 ? -5.961 -6.164 9.352 1 82.25 136 ILE A CA 1
ATOM 1111 C C . ILE A 1 136 ? -4.969 -6.801 10.32 1 82.25 136 ILE A C 1
ATOM 1113 O O . ILE A 1 136 ? -3.756 -6.617 10.188 1 82.25 136 ILE A O 1
ATOM 1117 N N . LYS A 1 137 ? -5.406 -7.621 11.219 1 73.5 137 LYS A N 1
ATOM 1118 C CA . LYS A 1 137 ? -4.562 -8.281 12.211 1 73.5 137 LYS A CA 1
ATOM 1119 C C . LYS A 1 137 ? -3.627 -9.289 11.547 1 73.5 137 LYS A C 1
ATOM 1121 O O . LYS A 1 137 ? -2.49 -9.469 11.992 1 73.5 137 LYS A O 1
ATOM 1126 N N . LYS A 1 138 ? -4.109 -9.812 10.562 1 66 138 LYS A N 1
ATOM 1127 C CA . LYS A 1 138 ? -3.311 -10.797 9.828 1 66 138 LYS A CA 1
ATOM 1128 C C . LYS A 1 138 ? -2.256 -10.109 8.961 1 66 138 LYS A C 1
ATOM 1130 O O . LYS A 1 138 ? -1.308 -10.758 8.508 1 66 138 LYS A O 1
ATOM 1135 N N . SER A 1 139 ? -2.359 -8.875 8.82 1 65.44 139 SER A N 1
ATOM 1136 C CA . SER A 1 139 ? -1.39 -8.133 8.023 1 65.44 139 SER A CA 1
ATOM 1137 C C . SER A 1 139 ? -0.119 -7.852 8.812 1 65.44 139 SER A C 1
ATOM 1139 O O . SER A 1 139 ? 0.704 -7.027 8.406 1 65.44 139 SER A O 1
ATOM 1141 N N . LYS A 1 140 ? 0.084 -8.695 9.914 1 60.19 140 LYS A N 1
ATOM 1142 C CA . LYS A 1 140 ? 1.36 -8.594 10.609 1 60.19 140 LYS A CA 1
ATOM 1143 C C . LYS A 1 140 ? 2.52 -8.992 9.703 1 60.19 140 LYS A C 1
ATOM 1145 O O . LYS A 1 140 ? 2.604 -10.148 9.266 1 60.19 140 LYS A O 1
ATOM 1150 N N . PHE A 1 141 ? 3.025 -8.094 8.977 1 53.91 141 PHE A N 1
ATOM 1151 C CA . PHE A 1 141 ? 4.016 -8.391 7.949 1 53.91 141 PHE A CA 1
ATOM 1152 C C . PHE A 1 141 ? 5.223 -9.102 8.555 1 53.91 141 PHE A C 1
ATOM 1154 O O . PHE A 1 141 ? 5.906 -9.867 7.867 1 53.91 141 PHE A O 1
ATOM 1161 N N . TRP A 1 142 ? 5.641 -8.664 9.953 1 48.53 142 TRP A N 1
ATOM 1162 C CA . TRP A 1 142 ? 6.879 -9.305 10.391 1 48.53 142 TRP A CA 1
ATOM 1163 C C . TRP A 1 142 ? 6.656 -10.094 11.68 1 48.53 142 TRP A C 1
ATOM 1165 O O . TRP A 1 142 ? 6.094 -9.57 12.648 1 48.53 142 TRP A O 1
ATOM 1175 N N . GLN A 1 143 ? 6.23 -11.281 11.508 1 45.03 143 GLN A N 1
ATOM 1176 C CA . GLN A 1 143 ? 6.047 -12.203 12.617 1 45.03 143 GLN A CA 1
ATOM 1177 C C . GLN A 1 143 ? 7.352 -12.414 13.383 1 45.03 143 GLN A C 1
ATOM 1179 O O . GLN A 1 143 ? 7.484 -13.375 14.141 1 45.03 143 GLN A O 1
ATOM 1184 N N . SER A 1 144 ? 8.367 -11.633 13.289 1 38.72 144 SER A N 1
ATOM 1185 C CA . SER A 1 144 ? 9.539 -12.172 13.969 1 38.72 144 SER A CA 1
ATOM 1186 C C . SER A 1 144 ? 9.352 -12.164 15.484 1 38.72 144 SER A C 1
ATOM 1188 O O . SER A 1 144 ? 8.812 -11.211 16.047 1 38.72 144 SER A O 1
ATOM 1190 N N . GLU A 1 145 ? 9.141 -13.383 16.094 1 37.28 145 GLU A N 1
ATOM 1191 C CA . GLU A 1 145 ? 9.242 -13.641 17.516 1 37.28 145 GLU A CA 1
ATOM 1192 C C . GLU A 1 145 ? 10.234 -12.688 18.188 1 37.28 145 GLU A C 1
ATOM 1194 O O . GLU A 1 145 ? 10.242 -12.547 19.406 1 37.28 145 GLU A O 1
ATOM 1199 N N . ASP A 1 146 ? 11.367 -12.469 17.578 1 31.98 146 ASP A N 1
ATOM 1200 C CA . ASP A 1 146 ? 12.492 -11.906 18.328 1 31.98 146 ASP A CA 1
ATOM 1201 C C . ASP A 1 146 ? 12.219 -10.453 18.719 1 31.98 146 ASP A C 1
ATOM 1203 O O . ASP A 1 146 ? 13.125 -9.742 19.141 1 31.98 146 ASP A O 1
ATOM 1207 N N . ILE A 1 147 ? 11.117 -9.891 18.469 1 25.47 147 ILE A N 1
ATOM 1208 C CA . ILE A 1 147 ? 11.211 -8.773 19.406 1 25.47 147 ILE A CA 1
ATOM 1209 C C . ILE A 1 147 ? 10.68 -9.195 20.766 1 25.47 147 ILE A C 1
ATOM 1211 O O . ILE A 1 147 ? 9.633 -9.844 20.875 1 25.47 147 ILE A O 1
ATOM 1215 N N . MET B 1 1 ? -15.805 21.234 -16.969 1 32.12 1 MET B N 1
ATOM 1216 C CA . MET B 1 1 ? -14.469 21.578 -16.5 1 32.12 1 MET B CA 1
ATOM 1217 C C . MET B 1 1 ? -13.93 20.516 -15.555 1 32.12 1 MET B C 1
ATOM 1219 O O . MET B 1 1 ? -14.633 20.062 -14.648 1 32.12 1 MET B O 1
ATOM 1223 N N . ASN B 1 2 ? -13.102 19.594 -15.797 1 38.94 2 ASN B N 1
ATOM 1224 C CA . ASN B 1 2 ? -12.555 18.453 -15.055 1 38.94 2 ASN B CA 1
ATOM 1225 C C . ASN B 1 2 ? -12.211 18.844 -13.617 1 38.94 2 ASN B C 1
ATOM 1227 O O . ASN B 1 2 ? -11.312 19.656 -13.383 1 38.94 2 ASN B O 1
ATOM 1231 N N . ASN B 1 3 ? -13.109 19.219 -12.672 1 45.31 3 ASN B N 1
ATOM 1232 C CA . ASN B 1 3 ? -13.164 19.781 -11.328 1 45.31 3 ASN B CA 1
ATOM 1233 C C . ASN B 1 3 ? -12.047 19.234 -10.445 1 45.31 3 ASN B C 1
ATOM 1235 O O . ASN B 1 3 ? -12.211 18.203 -9.789 1 45.31 3 ASN B O 1
ATOM 1239 N N . ILE B 1 4 ? -10.891 19.391 -10.992 1 56.5 4 ILE B N 1
ATOM 1240 C CA . ILE B 1 4 ? -9.898 19.141 -9.953 1 56.5 4 ILE B CA 1
ATOM 1241 C C . ILE B 1 4 ? -10.398 19.688 -8.617 1 56.5 4 ILE B C 1
ATOM 1243 O O . ILE B 1 4 ? -10.805 20.859 -8.531 1 56.5 4 ILE B O 1
ATOM 1247 N N . ASN B 1 5 ? -10.727 18.75 -7.719 1 79.12 5 ASN B N 1
ATOM 1248 C CA . ASN B 1 5 ? -11.352 19.125 -6.453 1 79.12 5 ASN B CA 1
ATOM 1249 C C . ASN B 1 5 ? -10.539 20.188 -5.719 1 79.12 5 ASN B C 1
ATOM 1251 O O . ASN B 1 5 ? -9.305 20.109 -5.684 1 79.12 5 ASN B O 1
ATOM 1255 N N . MET B 1 6 ? -10.953 21.453 -5.707 1 91.56 6 MET B N 1
ATOM 1256 C CA . MET B 1 6 ? -10.398 22.578 -4.965 1 91.56 6 MET B CA 1
ATOM 1257 C C . MET B 1 6 ? -9.656 22.094 -3.723 1 91.56 6 MET B C 1
ATOM 1259 O O . MET B 1 6 ? -8.609 22.641 -3.369 1 91.56 6 MET B O 1
ATOM 1263 N N . THR B 1 7 ? -10.102 21.078 -3.203 1 95.38 7 THR B N 1
ATOM 1264 C CA . THR B 1 7 ? -9.477 20.516 -2.006 1 95.38 7 THR B CA 1
ATOM 1265 C C . THR B 1 7 ? -8.086 19.969 -2.324 1 95.38 7 THR B C 1
ATOM 1267 O O . THR B 1 7 ? -7.141 20.188 -1.563 1 95.38 7 THR B O 1
ATOM 1270 N N . ILE B 1 8 ? -7.93 19.344 -3.455 1 97.88 8 ILE B N 1
ATOM 1271 C CA . ILE B 1 8 ? -6.656 18.75 -3.844 1 97.88 8 ILE B CA 1
ATOM 1272 C C . ILE B 1 8 ? -5.652 19.859 -4.191 1 97.88 8 ILE B C 1
ATOM 1274 O O . ILE B 1 8 ? -4.496 19.797 -3.773 1 97.88 8 ILE B O 1
ATOM 1278 N N . ARG B 1 9 ? -6.102 20.812 -4.898 1 96.94 9 ARG B N 1
ATOM 1279 C CA . ARG B 1 9 ? -5.23 21.922 -5.246 1 96.94 9 ARG B CA 1
ATOM 1280 C C . ARG B 1 9 ? -4.707 22.625 -3.994 1 96.94 9 ARG B C 1
ATOM 1282 O O . ARG B 1 9 ? -3.514 22.922 -3.893 1 96.94 9 ARG B O 1
ATOM 1289 N N . GLN B 1 10 ? -5.543 22.906 -3.049 1 97.56 10 GLN B N 1
ATOM 1290 C CA . GLN B 1 10 ? -5.156 23.531 -1.79 1 97.56 10 GLN B CA 1
ATOM 1291 C C . GLN B 1 10 ? -4.184 22.656 -1.012 1 97.56 10 GLN B C 1
ATOM 1293 O O . GLN B 1 10 ? -3.229 23.156 -0.415 1 97.56 10 GLN B O 1
ATOM 1298 N N . ALA B 1 11 ? -4.449 21.391 -1.007 1 98.56 11 ALA B N 1
ATOM 1299 C CA . ALA B 1 11 ? -3.572 20.453 -0.298 1 98.56 11 ALA B CA 1
ATOM 1300 C C . ALA B 1 11 ? -2.18 20.438 -0.922 1 98.56 11 ALA B C 1
ATOM 1302 O O . ALA B 1 11 ? -1.176 20.375 -0.211 1 98.56 11 ALA B O 1
ATOM 1303 N N . ILE B 1 12 ? -2.17 20.484 -2.264 1 98.44 12 ILE B N 1
ATOM 1304 C CA . ILE B 1 12 ? -0.889 20.5 -2.963 1 98.44 12 ILE B CA 1
ATOM 1305 C C . ILE B 1 12 ? -0.114 21.766 -2.59 1 98.44 12 ILE B C 1
ATOM 1307 O O . ILE B 1 12 ? 1.065 21.688 -2.234 1 98.44 12 ILE B O 1
ATOM 1311 N N . GLU B 1 13 ? -0.721 22.875 -2.625 1 98.19 13 GLU B N 1
ATOM 1312 C CA . GLU B 1 13 ? -0.075 24.125 -2.275 1 98.19 13 GLU B CA 1
ATOM 1313 C C . GLU B 1 13 ? 0.395 24.125 -0.823 1 98.19 13 GLU B C 1
ATOM 1315 O O . GLU B 1 13 ? 1.54 24.484 -0.535 1 98.19 13 GLU B O 1
ATOM 1320 N N . PHE B 1 14 ? -0.486 23.781 0.075 1 98.62 14 PHE B N 1
ATOM 1321 C CA . PHE B 1 14 ? -0.192 23.734 1.502 1 98.62 14 PHE B CA 1
ATOM 1322 C C . PHE B 1 14 ? 0.964 22.781 1.786 1 98.62 14 PHE B C 1
ATOM 1324 O O . PHE B 1 14 ? 1.914 23.141 2.486 1 98.62 14 PHE B O 1
ATOM 1331 N N . GLY B 1 15 ? 0.879 21.547 1.271 1 98.56 15 GLY B N 1
ATOM 1332 C CA . GLY B 1 15 ? 1.907 20.547 1.511 1 98.56 15 GLY B CA 1
ATOM 1333 C C . GLY B 1 15 ? 3.26 20.938 0.946 1 98.56 15 GLY B C 1
ATOM 1334 O O . GLY B 1 15 ? 4.289 20.734 1.596 1 98.56 15 GLY B O 1
ATOM 1335 N N . THR B 1 16 ? 3.238 21.516 -0.307 1 98.31 16 THR B N 1
ATOM 1336 C CA . THR B 1 16 ? 4.473 21.969 -0.934 1 98.31 16 THR B CA 1
ATOM 1337 C C . THR B 1 16 ? 5.16 23.016 -0.069 1 98.31 16 THR B C 1
ATOM 1339 O O . THR B 1 16 ? 6.371 22.969 0.147 1 98.31 16 THR B O 1
ATOM 1342 N N . LYS B 1 17 ? 4.418 23.922 0.472 1 98.19 17 LYS B N 1
ATOM 1343 C CA . LYS B 1 17 ? 4.969 24.969 1.32 1 98.19 17 LYS B CA 1
ATOM 1344 C C . LYS B 1 17 ? 5.438 24.422 2.66 1 98.19 17 LYS B C 1
ATOM 1346 O O . LYS B 1 17 ? 6.512 24.766 3.146 1 98.19 17 LYS B O 1
ATOM 1351 N N . ALA B 1 18 ? 4.609 23.562 3.271 1 98.25 18 ALA B N 1
ATOM 1352 C CA . ALA B 1 18 ? 4.91 23.016 4.594 1 98.25 18 ALA B CA 1
ATOM 1353 C C . ALA B 1 18 ? 6.207 22.219 4.574 1 98.25 18 ALA B C 1
ATOM 1355 O O . ALA B 1 18 ? 6.973 22.234 5.539 1 98.25 18 ALA B O 1
ATOM 1356 N N . HIS B 1 19 ? 6.457 21.5 3.531 1 98.06 19 HIS B N 1
ATOM 1357 C CA . HIS B 1 19 ? 7.633 20.656 3.428 1 98.06 19 HIS B CA 1
ATOM 1358 C C . HIS B 1 19 ? 8.727 21.312 2.598 1 98.06 19 HIS B C 1
ATOM 1360 O O . HIS B 1 19 ? 9.633 20.641 2.105 1 98.06 19 HIS B O 1
ATOM 1366 N N . ALA B 1 20 ? 8.547 22.625 2.578 1 94.69 20 ALA B N 1
ATOM 1367 C CA . ALA B 1 20 ? 9.523 23.359 1.781 1 94.69 20 ALA B CA 1
ATOM 1368 C C . ALA B 1 20 ? 10.938 23.125 2.303 1 94.69 20 ALA B C 1
ATOM 1370 O O . ALA B 1 20 ? 11.164 23.094 3.516 1 94.69 20 ALA B O 1
ATOM 1371 N N . GLU B 1 21 ? 11.875 22.672 1.539 1 94.56 21 GLU B N 1
ATOM 1372 C CA . GLU B 1 21 ? 13.289 22.5 1.839 1 94.56 21 GLU B CA 1
ATOM 1373 C C . GLU B 1 21 ? 13.562 21.156 2.498 1 94.56 21 GLU B C 1
ATOM 1375 O O . GLU B 1 21 ? 14.641 20.938 3.062 1 94.56 21 GLU B O 1
ATOM 1380 N N . GLN B 1 22 ? 12.555 20.391 2.67 1 97.62 22 GLN B N 1
ATOM 1381 C CA . GLN B 1 22 ? 12.742 19.031 3.188 1 97.62 22 GLN B CA 1
ATOM 1382 C C . GLN B 1 22 ? 13.125 18.062 2.072 1 97.62 22 GLN B C 1
ATOM 1384 O O . GLN B 1 22 ? 12.562 18.125 0.977 1 97.62 22 GLN B O 1
ATOM 1389 N N . TYR B 1 23 ? 14.109 17.281 2.344 1 97.75 23 TYR B N 1
ATOM 1390 C CA . TYR B 1 23 ? 14.547 16.234 1.432 1 97.75 23 TYR B CA 1
ATOM 1391 C C . TYR B 1 23 ? 14.484 14.867 2.105 1 97.75 23 TYR B C 1
ATOM 1393 O O . TYR B 1 23 ? 14.586 14.773 3.332 1 97.75 23 TYR B O 1
ATOM 1401 N N . ASP B 1 24 ? 14.281 13.875 1.291 1 96.69 24 ASP B N 1
ATOM 1402 C CA . ASP B 1 24 ? 14.352 12.539 1.873 1 96.69 24 ASP B CA 1
ATOM 1403 C C . ASP B 1 24 ? 15.797 12.047 1.947 1 96.69 24 ASP B C 1
ATOM 1405 O O . ASP B 1 24 ? 16.719 12.766 1.589 1 96.69 24 ASP B O 1
ATOM 1409 N N . ASP B 1 25 ? 15.992 10.805 2.404 1 96.81 25 ASP B N 1
ATOM 1410 C CA . ASP B 1 25 ? 17.328 10.266 2.648 1 96.81 25 ASP B CA 1
ATOM 1411 C C . ASP B 1 25 ? 18.062 10.008 1.336 1 96.81 25 ASP B C 1
ATOM 1413 O O . ASP B 1 25 ? 19.281 9.805 1.329 1 96.81 25 ASP B O 1
ATOM 1417 N N . ALA B 1 26 ? 17.359 10.055 0.214 1 97.12 26 ALA B N 1
ATOM 1418 C CA . ALA B 1 26 ? 17.984 9.883 -1.095 1 97.12 26 ALA B CA 1
ATOM 1419 C C . ALA B 1 26 ? 18.328 11.227 -1.721 1 97.12 26 ALA B C 1
ATOM 1421 O O . ALA B 1 26 ? 18.875 11.289 -2.822 1 97.12 26 ALA B O 1
ATOM 1422 N N . GLY B 1 27 ? 17.922 12.312 -1.066 1 97.88 27 GLY B N 1
ATOM 1423 C CA . GLY B 1 27 ? 18.234 13.648 -1.545 1 97.88 27 GLY B CA 1
ATOM 1424 C C . GLY B 1 27 ? 17.172 14.227 -2.451 1 97.88 27 GLY B C 1
ATOM 1425 O O . GLY B 1 27 ? 17.375 15.258 -3.09 1 97.88 27 GLY B O 1
ATOM 1426 N N . ASN B 1 28 ? 16.031 13.617 -2.549 1 97.81 28 ASN B N 1
ATOM 1427 C CA . ASN B 1 28 ? 14.93 14.109 -3.363 1 97.81 28 ASN B CA 1
ATOM 1428 C C . ASN B 1 28 ? 14.008 15.023 -2.559 1 97.81 28 ASN B C 1
ATOM 1430 O O . ASN B 1 28 ? 13.93 14.906 -1.335 1 97.81 28 ASN B O 1
ATOM 1434 N N . ASP B 1 29 ? 13.359 15.969 -3.299 1 97.94 29 ASP B N 1
ATOM 1435 C CA . ASP B 1 29 ? 12.32 16.781 -2.658 1 97.94 29 ASP B CA 1
ATOM 1436 C C . ASP B 1 29 ? 11.297 15.891 -1.948 1 97.94 29 ASP B C 1
ATOM 1438 O O . ASP B 1 29 ? 10.68 15.023 -2.568 1 97.94 29 ASP B O 1
ATOM 1442 N N . TYR B 1 30 ? 11.094 16.125 -0.718 1 98.38 30 TYR B N 1
ATOM 1443 C CA . TYR B 1 30 ? 10.312 15.219 0.124 1 98.38 30 TYR B CA 1
ATOM 1444 C C . TYR B 1 30 ? 8.859 15.164 -0.337 1 98.38 30 TYR B C 1
ATOM 1446 O O . TYR B 1 30 ? 8.289 14.078 -0.482 1 98.38 30 TYR B O 1
ATOM 1454 N N . PHE B 1 31 ? 8.305 16.312 -0.571 1 98.5 31 PHE B N 1
ATOM 1455 C CA . PHE B 1 31 ? 6.895 16.359 -0.94 1 98.5 31 PHE B CA 1
ATOM 1456 C C . PHE B 1 31 ? 6.66 15.68 -2.281 1 98.5 31 PHE B C 1
ATOM 1458 O O . PHE B 1 31 ? 5.766 14.836 -2.406 1 98.5 31 PHE B O 1
ATOM 1465 N N . MET B 1 32 ? 7.391 15.914 -3.242 1 97.25 32 MET B N 1
ATOM 1466 C CA . MET B 1 32 ? 7.215 15.375 -4.586 1 97.25 32 MET B CA 1
ATOM 1467 C C . MET B 1 32 ? 7.539 13.883 -4.621 1 97.25 32 MET B C 1
ATOM 1469 O O . MET B 1 32 ? 6.887 13.117 -5.328 1 97.25 32 MET B O 1
ATOM 1473 N N . ALA B 1 33 ? 8.531 13.523 -3.834 1 97.56 33 ALA B N 1
ATOM 1474 C CA . ALA B 1 33 ? 8.984 12.133 -3.889 1 97.56 33 ALA B CA 1
ATOM 1475 C C . ALA B 1 33 ? 8.109 11.234 -3.027 1 97.56 33 ALA B C 1
ATOM 1477 O O . ALA B 1 33 ? 7.809 10.102 -3.408 1 97.56 33 ALA B O 1
ATOM 1478 N N . HIS B 1 34 ? 7.699 11.727 -1.943 1 98.5 34 HIS B N 1
ATOM 1479 C CA . HIS B 1 34 ? 7 10.859 -0.999 1 98.5 34 HIS B CA 1
ATOM 1480 C C . HIS B 1 34 ? 5.512 11.188 -0.951 1 98.5 34 HIS B C 1
ATOM 1482 O O . HIS B 1 34 ? 4.676 10.328 -1.25 1 98.5 34 HIS B O 1
ATOM 1488 N N . CYS B 1 35 ? 5.113 12.438 -0.597 1 98.75 35 CYS B N 1
ATOM 1489 C CA . CYS B 1 35 ? 3.711 12.789 -0.392 1 98.75 35 CYS B CA 1
ATOM 1490 C C . CYS B 1 35 ? 2.916 12.633 -1.683 1 98.75 35 CYS B C 1
ATOM 1492 O O . CYS B 1 35 ? 1.8 12.109 -1.671 1 98.75 35 CYS B O 1
ATOM 1494 N N . TRP B 1 36 ? 3.482 13.062 -2.777 1 98.62 36 TRP B N 1
ATOM 1495 C CA . TRP B 1 36 ? 2.822 12.93 -4.074 1 98.62 36 TRP B CA 1
ATOM 1496 C C . TRP B 1 36 ? 2.627 11.461 -4.438 1 98.62 36 TRP B C 1
ATOM 1498 O O . TRP B 1 36 ? 1.564 11.07 -4.93 1 98.62 36 TRP B O 1
ATOM 1508 N N . GLN B 1 37 ? 3.676 10.672 -4.219 1 98.75 37 GLN B N 1
ATOM 1509 C CA . GLN B 1 37 ? 3.6 9.25 -4.535 1 98.75 37 GLN B CA 1
ATOM 1510 C C . GLN B 1 37 ? 2.508 8.562 -3.717 1 98.75 37 GLN B C 1
ATOM 1512 O O . GLN B 1 37 ? 1.749 7.746 -4.246 1 98.75 37 GLN B O 1
ATOM 1517 N N . VAL B 1 38 ? 2.396 8.906 -2.457 1 98.88 38 VAL B N 1
ATOM 1518 C CA . VAL B 1 38 ? 1.352 8.352 -1.601 1 98.88 38 VAL B CA 1
ATOM 1519 C C . VAL B 1 38 ? -0.02 8.781 -2.119 1 98.88 38 VAL B C 1
ATOM 1521 O O . VAL B 1 38 ? -0.947 7.969 -2.18 1 98.88 38 VAL B O 1
ATOM 1524 N N . TYR B 1 39 ? -0.141 10.008 -2.514 1 98.88 39 TYR B N 1
ATOM 1525 C CA . TYR B 1 39 ? -1.368 10.531 -3.102 1 98.88 39 TYR B CA 1
ATOM 1526 C C . TYR B 1 39 ? -1.761 9.742 -4.344 1 98.88 39 TYR B C 1
ATOM 1528 O O . TYR B 1 39 ? -2.93 9.391 -4.52 1 98.88 39 TYR B O 1
ATOM 1536 N N . GLU B 1 40 ? -0.816 9.469 -5.152 1 98.81 40 GLU B N 1
ATOM 1537 C CA . GLU B 1 40 ? -1.104 8.734 -6.379 1 98.81 40 GLU B CA 1
ATOM 1538 C C . GLU B 1 40 ? -1.638 7.34 -6.074 1 98.81 40 GLU B C 1
ATOM 1540 O O . GLU B 1 40 ? -2.551 6.855 -6.746 1 98.81 40 GLU B O 1
ATOM 1545 N N . ILE B 1 41 ? -1.092 6.672 -5.098 1 98.88 41 ILE B N 1
ATOM 1546 C CA . ILE B 1 41 ? -1.562 5.348 -4.699 1 98.88 41 ILE B CA 1
ATOM 1547 C C . ILE B 1 41 ? -2.998 5.445 -4.191 1 98.88 41 ILE B C 1
ATOM 1549 O O . ILE B 1 41 ? -3.867 4.68 -4.617 1 98.88 41 ILE B O 1
ATOM 1553 N N . VAL B 1 42 ? -3.262 6.406 -3.328 1 98.88 42 VAL B N 1
ATOM 1554 C CA . VAL B 1 42 ? -4.582 6.555 -2.725 1 98.88 42 VAL B CA 1
ATOM 1555 C C . VAL B 1 42 ? -5.609 6.891 -3.803 1 98.88 42 VAL B C 1
ATOM 1557 O O . VAL B 1 42 ? -6.754 6.434 -3.744 1 98.88 42 VAL B O 1
ATOM 1560 N N . LYS B 1 43 ? -5.234 7.672 -4.766 1 98.5 43 LYS B N 1
ATOM 1561 C CA . LYS B 1 43 ? -6.125 8.039 -5.863 1 98.5 43 LYS B CA 1
ATOM 1562 C C . LYS B 1 43 ? -6.566 6.809 -6.652 1 98.5 43 LYS B C 1
ATOM 1564 O O . LYS B 1 43 ? -7.699 6.742 -7.125 1 98.5 43 LYS B O 1
ATOM 1569 N N . ILE B 1 44 ? -5.695 5.84 -6.781 1 98.62 44 ILE B N 1
ATOM 1570 C CA . ILE B 1 44 ? -6.039 4.582 -7.434 1 98.62 44 ILE B CA 1
ATOM 1571 C C . ILE B 1 44 ? -7.074 3.832 -6.598 1 98.62 44 ILE B C 1
ATOM 1573 O O . ILE B 1 44 ? -8.062 3.328 -7.133 1 98.62 44 ILE B O 1
ATOM 1577 N N . LEU B 1 45 ? -6.922 3.82 -5.324 1 98.62 45 LEU B N 1
ATOM 1578 C CA . LEU B 1 45 ? -7.723 3.012 -4.41 1 98.62 45 LEU B CA 1
ATOM 1579 C C . LEU B 1 45 ? -9.062 3.682 -4.125 1 98.62 45 LEU B C 1
ATOM 1581 O O . LEU B 1 45 ? -10.086 3.004 -3.998 1 98.62 45 LEU B O 1
ATOM 1585 N N . TYR B 1 46 ? -8.969 5.012 -4.004 1 98.12 46 TYR B N 1
ATOM 1586 C CA . TYR B 1 46 ? -10.133 5.832 -3.674 1 98.12 46 TYR B CA 1
ATOM 1587 C C . TYR B 1 46 ? -10.25 7.016 -4.625 1 98.12 46 TYR B C 1
ATOM 1589 O O . TYR B 1 46 ? -10.078 8.164 -4.223 1 98.12 46 TYR B O 1
ATOM 1597 N N . PRO B 1 47 ? -10.672 6.746 -5.805 1 97.31 47 PRO B N 1
ATOM 1598 C CA . PRO B 1 47 ? -10.633 7.793 -6.828 1 97.31 47 PRO B CA 1
ATOM 1599 C C . PRO B 1 47 ? -11.602 8.938 -6.547 1 97.31 47 PRO B C 1
ATOM 1601 O O . PRO B 1 47 ? -11.406 10.055 -7.027 1 97.31 47 PRO B O 1
ATOM 1604 N N . ASN B 1 48 ? -12.648 8.695 -5.742 1 96.38 48 ASN B N 1
ATOM 1605 C CA . ASN B 1 48 ? -13.656 9.727 -5.523 1 96.38 48 ASN B CA 1
ATOM 1606 C C . ASN B 1 48 ? -13.594 10.266 -4.098 1 96.38 48 ASN B C 1
ATOM 1608 O O . ASN B 1 48 ? -14.477 11.023 -3.682 1 96.38 48 ASN B O 1
ATOM 1612 N N . ASP B 1 49 ? -12.625 9.891 -3.301 1 97.19 49 ASP B N 1
ATOM 1613 C CA . ASP B 1 49 ? -12.492 10.336 -1.918 1 97.19 49 ASP B CA 1
ATOM 1614 C C . ASP B 1 49 ? -11.445 11.445 -1.802 1 97.19 49 ASP B C 1
ATOM 1616 O O . ASP B 1 49 ? -10.305 11.195 -1.403 1 97.19 49 ASP B O 1
ATOM 1620 N N . PHE B 1 50 ? -11.883 12.625 -2.01 1 97.38 50 PHE B N 1
ATOM 1621 C CA . PHE B 1 50 ? -10.961 13.758 -2.084 1 97.38 50 PHE B CA 1
ATOM 1622 C C . PHE B 1 50 ? -10.422 14.109 -0.702 1 97.38 50 PHE B C 1
ATOM 1624 O O . PHE B 1 50 ? -9.305 14.609 -0.577 1 97.38 50 PHE B O 1
ATOM 1631 N N . GLU B 1 51 ? -11.172 13.812 0.352 1 97.75 51 GLU B N 1
ATOM 1632 C CA . GLU B 1 51 ? -10.672 14.047 1.704 1 97.75 51 GLU B CA 1
ATOM 1633 C C . GLU B 1 51 ? -9.492 13.141 2.021 1 97.75 51 GLU B C 1
ATOM 1635 O O . GLU B 1 51 ? -8.469 13.602 2.547 1 97.75 51 GLU B O 1
ATOM 1640 N N . LEU B 1 52 ? -9.633 11.898 1.654 1 98.31 52 LEU B N 1
ATOM 1641 C CA . LEU B 1 52 ? -8.539 10.961 1.881 1 98.31 52 LEU B CA 1
ATOM 1642 C C . LEU B 1 52 ? -7.34 11.305 1.007 1 98.31 52 LEU B C 1
ATOM 1644 O O . LEU B 1 52 ? -6.191 11.188 1.446 1 98.31 52 LEU B O 1
ATOM 1648 N N . GLN B 1 53 ? -7.621 11.672 -0.222 1 98.62 53 GLN B N 1
ATOM 1649 C CA . GLN B 1 53 ? -6.543 12.078 -1.12 1 98.62 53 GLN B CA 1
ATOM 1650 C C . GLN B 1 53 ? -5.793 13.289 -0.568 1 98.62 53 GLN B C 1
ATOM 1652 O O . GLN B 1 53 ? -4.562 13.328 -0.606 1 98.62 53 GLN B O 1
ATOM 1657 N N . ALA B 1 54 ? -6.523 14.227 -0.033 1 98.69 54 ALA B N 1
ATOM 1658 C CA . ALA B 1 54 ? -5.887 15.375 0.599 1 98.69 54 ALA B CA 1
ATOM 1659 C C . ALA B 1 54 ? -5.062 14.945 1.812 1 98.69 54 ALA B C 1
ATOM 1661 O O . ALA B 1 54 ? -3.941 15.422 2.008 1 98.69 54 ALA B O 1
ATOM 1662 N N . ALA B 1 55 ? -5.594 14.055 2.605 1 98.75 55 ALA B N 1
ATOM 1663 C CA . ALA B 1 55 ? -4.871 13.547 3.768 1 98.75 55 ALA B CA 1
ATOM 1664 C C . ALA B 1 55 ? -3.57 12.859 3.348 1 98.75 55 ALA B C 1
ATOM 1666 O O . ALA B 1 55 ? -2.559 12.953 4.047 1 98.75 55 ALA B O 1
ATOM 1667 N N . ALA B 1 56 ? -3.605 12.172 2.229 1 98.81 56 ALA B N 1
ATOM 1668 C CA . ALA B 1 56 ? -2.402 11.523 1.713 1 98.81 56 ALA B CA 1
ATOM 1669 C C . ALA B 1 56 ? -1.317 12.555 1.402 1 98.81 56 ALA B C 1
ATOM 1671 O O . ALA B 1 56 ? -0.151 12.359 1.753 1 98.81 56 ALA B O 1
ATOM 1672 N N . LEU B 1 57 ? -1.693 13.633 0.81 1 98.81 57 LEU B N 1
ATOM 1673 C CA . LEU B 1 57 ? -0.757 14.695 0.47 1 98.81 57 LEU B CA 1
ATOM 1674 C C . LEU B 1 57 ? -0.186 15.344 1.729 1 98.81 57 LEU B C 1
ATOM 1676 O O . LEU B 1 57 ? 0.949 15.82 1.726 1 98.81 57 LEU B O 1
ATOM 1680 N N . LEU B 1 58 ? -0.951 15.297 2.836 1 98.81 58 LEU B N 1
ATOM 1681 C CA . LEU B 1 58 ? -0.624 16.109 4 1 98.81 58 LEU B CA 1
ATOM 1682 C C . LEU B 1 58 ? -0.274 15.234 5.199 1 98.81 58 LEU B C 1
ATOM 1684 O O . LEU B 1 58 ? -0.057 15.734 6.301 1 98.81 58 LEU B O 1
ATOM 1688 N N . HIS B 1 59 ? -0.185 13.938 5.09 1 98.5 59 HIS B N 1
ATOM 1689 C CA . HIS B 1 59 ? -0.214 12.984 6.191 1 98.5 59 HIS B CA 1
ATOM 1690 C C . HIS B 1 59 ? 0.974 13.188 7.129 1 98.5 59 HIS B C 1
ATOM 1692 O O . HIS B 1 59 ? 0.88 12.914 8.328 1 98.5 59 HIS B O 1
ATOM 1698 N N . ASP B 1 60 ? 2.047 13.727 6.648 1 97.31 60 ASP B N 1
ATOM 1699 C CA . ASP B 1 60 ? 3.26 13.852 7.453 1 97.31 60 ASP B CA 1
ATOM 1700 C C . ASP B 1 60 ? 3.414 15.266 8 1 97.31 60 ASP B C 1
ATOM 1702 O O . ASP B 1 60 ? 4.406 15.57 8.664 1 97.31 60 ASP B O 1
ATOM 1706 N N . THR B 1 61 ? 2.492 16.109 7.809 1 98.25 61 THR B N 1
ATOM 1707 C CA . THR B 1 61 ? 2.656 17.5 8.188 1 98.25 61 THR B CA 1
ATOM 1708 C C . THR B 1 61 ? 2.662 17.656 9.711 1 98.25 61 THR B C 1
ATOM 1710 O O . THR B 1 61 ? 3.422 18.453 10.258 1 98.25 61 THR B O 1
ATOM 1713 N N . LEU B 1 62 ? 1.866 16.875 10.414 1 96.81 62 LEU B N 1
ATOM 1714 C CA . LEU B 1 62 ? 1.834 16.953 11.875 1 96.81 62 LEU B CA 1
ATOM 1715 C C . LEU B 1 62 ? 3.154 16.484 12.469 1 96.81 62 LEU B C 1
ATOM 1717 O O . LEU B 1 62 ? 3.57 16.969 13.531 1 96.81 62 LEU B O 1
ATOM 1721 N N . GLU B 1 63 ? 3.797 15.625 11.82 1 92.75 63 GLU B N 1
ATOM 1722 C CA . GLU B 1 63 ? 4.98 14.977 12.375 1 92.75 63 GLU B CA 1
ATOM 1723 C C . GLU B 1 63 ? 6.25 15.758 12.023 1 92.75 63 GLU B C 1
ATOM 1725 O O . GLU B 1 63 ? 7.156 15.875 12.844 1 92.75 63 GLU B O 1
ATOM 1730 N N . TYR B 1 64 ? 6.305 16.359 10.789 1 94.31 64 TYR B N 1
ATOM 1731 C CA . TYR B 1 64 ? 7.609 16.781 10.289 1 94.31 64 TYR B CA 1
ATOM 1732 C C . TYR B 1 64 ? 7.594 18.266 9.922 1 94.31 64 TYR B C 1
ATOM 1734 O O . TYR B 1 64 ? 8.516 18.75 9.258 1 94.31 64 TYR B O 1
ATOM 1742 N N . THR B 1 65 ? 6.555 18.906 10.242 1 97.06 65 THR B N 1
ATOM 1743 C CA . THR B 1 65 ? 6.488 20.344 10.016 1 97.06 65 THR B CA 1
ATOM 1744 C C . THR B 1 65 ? 5.898 21.062 11.234 1 97.06 65 THR B C 1
ATOM 1746 O O . THR B 1 65 ? 5.645 20.438 12.266 1 97.06 65 THR B O 1
ATOM 1749 N N . ASP B 1 66 ? 5.691 22.391 11.133 1 96.81 66 ASP B N 1
ATOM 1750 C CA . ASP B 1 66 ? 5.113 23.156 12.227 1 96.81 66 ASP B CA 1
ATOM 1751 C C . ASP B 1 66 ? 3.59 23.203 12.141 1 96.81 66 ASP B C 1
ATOM 1753 O O . ASP B 1 66 ? 2.934 23.906 12.898 1 96.81 66 ASP B O 1
ATOM 1757 N N . THR B 1 67 ? 3.041 22.469 11.234 1 98.06 67 THR B N 1
ATOM 1758 C CA . THR B 1 67 ? 1.593 22.422 11.07 1 98.06 67 THR B CA 1
ATOM 1759 C C . THR B 1 67 ? 0.92 21.844 12.305 1 98.06 67 THR B C 1
ATOM 1761 O O . THR B 1 67 ? 1.405 20.859 12.875 1 98.06 67 THR B O 1
ATOM 1764 N N . THR B 1 68 ? -0.212 22.453 12.648 1 98.38 68 THR B N 1
ATOM 1765 C CA . THR B 1 68 ? -0.962 21.953 13.797 1 98.38 68 THR B CA 1
ATOM 1766 C C . THR B 1 68 ? -2.281 21.328 13.352 1 98.38 68 THR B C 1
ATOM 1768 O O . THR B 1 68 ? -2.742 21.562 12.234 1 98.38 68 THR B O 1
ATOM 1771 N N . TYR B 1 69 ? -2.807 20.531 14.266 1 98.19 69 TYR B N 1
ATOM 1772 C CA . TYR B 1 69 ? -4.121 19.953 14.008 1 98.19 69 TYR B CA 1
ATOM 1773 C C . TYR B 1 69 ? -5.152 21.047 13.734 1 98.19 69 TYR B C 1
ATOM 1775 O O . TYR B 1 69 ? -5.957 20.922 12.812 1 98.19 69 TYR B O 1
ATOM 1783 N N . GLU B 1 70 ? -5.105 22.109 14.531 1 98.69 70 GLU B N 1
ATOM 1784 C CA . GLU B 1 70 ? -6.062 23.203 14.414 1 98.69 70 GLU B CA 1
ATOM 1785 C C . GLU B 1 70 ? -5.988 23.859 13.039 1 98.69 70 GLU B C 1
ATOM 1787 O O . GLU B 1 70 ? -7.02 24.172 12.445 1 98.69 70 GLU B O 1
ATOM 1792 N N . ARG B 1 71 ? -4.824 24.031 12.594 1 98.62 71 ARG B N 1
ATOM 1793 C CA . ARG B 1 71 ? -4.629 24.641 11.273 1 98.62 71 ARG B CA 1
ATOM 1794 C C . ARG B 1 71 ? -5.191 23.734 10.18 1 98.62 71 ARG B C 1
ATOM 1796 O O . ARG B 1 71 ? -5.848 24.219 9.25 1 98.62 71 ARG B O 1
ATOM 1803 N N . LEU B 1 72 ? -4.98 22.438 10.234 1 98.75 72 LEU B N 1
ATOM 1804 C CA . LEU B 1 72 ? -5.508 21.484 9.258 1 98.75 72 LEU B CA 1
ATOM 1805 C C . LEU B 1 72 ? -7.031 21.469 9.289 1 98.75 72 LEU B C 1
ATOM 1807 O O . LEU B 1 72 ? -7.676 21.484 8.234 1 98.75 72 LEU B O 1
ATOM 1811 N N . ALA B 1 73 ? -7.59 21.484 10.508 1 98.69 73 ALA B N 1
ATOM 1812 C CA . ALA B 1 73 ? -9.039 21.453 10.648 1 98.69 73 ALA B CA 1
ATOM 1813 C C . ALA B 1 73 ? -9.688 22.719 10.086 1 98.69 73 ALA B C 1
ATOM 1815 O O . ALA B 1 73 ? -10.727 22.641 9.43 1 98.69 73 ALA B O 1
ATOM 1816 N N . ALA B 1 74 ? -9.094 23.797 10.352 1 98.44 74 ALA B N 1
ATOM 1817 C CA . ALA B 1 74 ? -9.617 25.078 9.883 1 98.44 74 ALA B CA 1
ATOM 1818 C C . ALA B 1 74 ? -9.547 25.172 8.367 1 98.44 74 ALA B C 1
ATOM 1820 O O . ALA B 1 74 ? -10.445 25.734 7.734 1 98.44 74 ALA B O 1
ATOM 1821 N N . THR B 1 75 ? -8.547 24.625 7.773 1 98.12 75 THR B N 1
ATOM 1822 C CA . THR B 1 75 ? -8.289 24.812 6.348 1 98.12 75 THR B CA 1
ATOM 1823 C C . THR B 1 75 ? -8.977 23.719 5.527 1 98.12 75 THR B C 1
ATOM 1825 O O . THR B 1 75 ? -9.508 23.984 4.453 1 98.12 75 THR B O 1
ATOM 1828 N N . PHE B 1 76 ? -9.016 22.438 6.008 1 98.25 76 PHE B N 1
ATOM 1829 C CA . PHE B 1 76 ? -9.438 21.312 5.184 1 98.25 76 PHE B CA 1
ATOM 1830 C C . PHE B 1 76 ? -10.633 20.609 5.805 1 98.25 76 PHE B C 1
ATOM 1832 O O . PHE B 1 76 ? -11.219 19.703 5.195 1 98.25 76 PHE B O 1
ATOM 1839 N N . GLY B 1 77 ? -10.984 21.047 6.992 1 97.88 77 GLY B N 1
ATOM 1840 C CA . GLY B 1 77 ? -12.086 20.406 7.699 1 97.88 77 GLY B CA 1
ATOM 1841 C C . GLY B 1 77 ? -11.625 19.312 8.648 1 97.88 77 GLY B C 1
ATOM 1842 O O . GLY B 1 77 ? -10.523 18.781 8.5 1 97.88 77 GLY B O 1
ATOM 1843 N N . LYS B 1 78 ? -12.5 18.922 9.578 1 98.19 78 LYS B N 1
ATOM 1844 C CA . LYS B 1 78 ? -12.18 17.984 10.648 1 98.19 78 LYS B CA 1
ATOM 1845 C C . LYS B 1 78 ? -11.938 16.578 10.094 1 98.19 78 LYS B C 1
ATOM 1847 O O . LYS B 1 78 ? -11.109 15.828 10.609 1 98.19 78 LYS B O 1
ATOM 1852 N N . ASP B 1 79 ? -12.656 16.203 9.055 1 97.06 79 ASP B N 1
ATOM 1853 C CA . ASP B 1 79 ? -12.516 14.859 8.492 1 97.06 79 ASP B CA 1
ATOM 1854 C C . ASP B 1 79 ? -11.102 14.625 7.984 1 97.06 79 ASP B C 1
ATOM 1856 O O . ASP B 1 79 ? -10.492 13.602 8.281 1 97.06 79 ASP B O 1
ATOM 1860 N N . VAL B 1 80 ? -10.547 15.57 7.25 1 98.38 80 VAL B N 1
ATOM 1861 C CA . VAL B 1 80 ? -9.18 15.477 6.738 1 98.38 80 VAL B CA 1
ATOM 1862 C C . VAL B 1 80 ? -8.188 15.516 7.902 1 98.38 80 VAL B C 1
ATOM 1864 O O . VAL B 1 80 ? -7.273 14.695 7.973 1 98.38 80 VAL B O 1
ATOM 1867 N N . ALA B 1 81 ? -8.383 16.453 8.844 1 98.5 81 ALA B N 1
ATOM 1868 C CA . ALA B 1 81 ? -7.492 16.609 9.984 1 98.5 81 ALA B CA 1
ATOM 1869 C C . ALA B 1 81 ? -7.469 15.328 10.82 1 98.5 81 ALA B C 1
ATOM 1871 O O . ALA B 1 81 ? -6.402 14.891 11.266 1 98.5 81 ALA B O 1
ATOM 1872 N N . ASP B 1 82 ? -8.633 14.734 10.992 1 97.81 82 ASP B N 1
ATOM 1873 C CA . ASP B 1 82 ? -8.742 13.5 11.773 1 97.81 82 ASP B CA 1
ATOM 1874 C C . ASP B 1 82 ? -8.008 12.352 11.094 1 97.81 82 ASP B C 1
ATOM 1876 O O . ASP B 1 82 ? -7.367 11.539 11.766 1 97.81 82 ASP B O 1
ATOM 1880 N N . LEU B 1 83 ? -8.117 12.211 9.805 1 97.88 83 LEU B N 1
ATOM 1881 C CA . LEU B 1 83 ? -7.41 11.172 9.062 1 97.88 83 LEU B CA 1
ATOM 1882 C C . LEU B 1 83 ? -5.898 11.32 9.219 1 97.88 83 LEU B C 1
ATOM 1884 O O . LEU B 1 83 ? -5.191 10.336 9.422 1 97.88 83 LEU B O 1
ATOM 1888 N N . ILE B 1 84 ? -5.43 12.555 9.094 1 98.38 84 ILE B N 1
ATOM 1889 C CA . ILE B 1 84 ? -4 12.82 9.234 1 98.38 84 ILE B CA 1
ATOM 1890 C C . ILE B 1 84 ? -3.547 12.461 10.648 1 98.38 84 ILE B C 1
ATOM 1892 O O . ILE B 1 84 ? -2.521 11.805 10.836 1 98.38 84 ILE B O 1
ATOM 1896 N N . LEU B 1 85 ? -4.344 12.875 11.617 1 96.69 85 LEU B N 1
ATOM 1897 C CA . LEU B 1 85 ? -4.043 12.547 13.008 1 96.69 85 LEU B CA 1
ATOM 1898 C C . LEU B 1 85 ? -3.998 11.039 13.211 1 96.69 85 LEU B C 1
ATOM 1900 O O . LEU B 1 85 ? -3.131 10.523 13.93 1 96.69 85 LEU B O 1
ATOM 1904 N N . GLU B 1 86 ? -4.895 10.336 12.633 1 93.62 86 GLU B N 1
ATOM 1905 C CA . GLU B 1 86 ? -5.008 8.891 12.742 1 93.62 86 GLU B CA 1
ATOM 1906 C C . GLU B 1 86 ? -3.711 8.203 12.328 1 93.62 86 GLU B C 1
ATOM 1908 O O . GLU B 1 86 ? -3.336 7.172 12.891 1 93.62 86 GLU B O 1
ATOM 1913 N N . VAL B 1 87 ? -3 8.742 11.336 1 93.69 87 VAL B N 1
ATOM 1914 C CA . VAL B 1 87 ? -1.838 8.039 10.797 1 93.69 87 VAL B CA 1
ATOM 1915 C C . VAL B 1 87 ? -0.558 8.719 11.273 1 93.69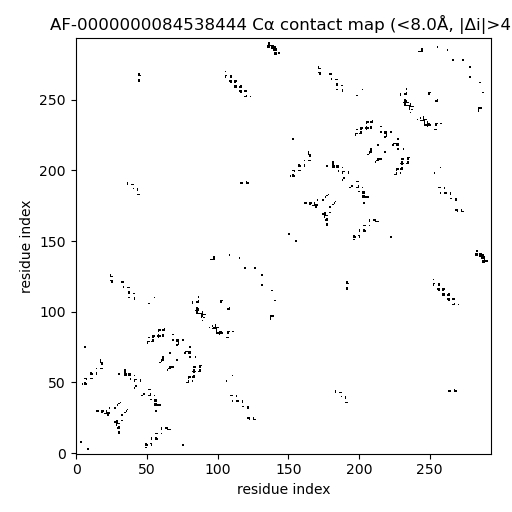 87 VAL B C 1
ATOM 1917 O O . VAL B 1 87 ? 0.525 8.461 10.742 1 93.69 87 VAL B O 1
ATOM 1920 N N . THR B 1 88 ? -0.693 9.648 12.203 1 93.44 88 THR B N 1
ATOM 1921 C CA . THR B 1 88 ? 0.454 10.352 12.766 1 93.44 88 THR B CA 1
ATOM 1922 C C . THR B 1 88 ? 1.065 9.547 13.914 1 93.44 88 THR B C 1
ATOM 1924 O O . THR B 1 88 ? 0.352 9.094 14.812 1 93.44 88 THR B O 1
ATOM 1927 N N . HIS B 1 89 ? 2.346 9.367 13.711 1 85.62 89 HIS B N 1
ATOM 1928 C CA . HIS B 1 89 ? 3.088 8.672 14.758 1 85.62 89 HIS B CA 1
ATOM 1929 C C . HIS B 1 89 ? 3.305 9.57 15.969 1 85.62 89 HIS B C 1
ATOM 1931 O O . HIS B 1 89 ? 3.709 10.727 15.828 1 85.62 89 HIS B O 1
ATOM 1937 N N . GLU B 1 90 ? 3.01 9.07 17.094 1 77.75 90 GLU B N 1
ATOM 1938 C CA . GLU B 1 90 ? 3.307 9.797 18.328 1 77.75 90 GLU B CA 1
ATOM 1939 C C . GLU B 1 90 ? 4.562 9.25 19 1 77.75 90 GLU B C 1
ATOM 1941 O O . GLU B 1 90 ? 4.699 8.031 19.172 1 77.75 90 GLU B O 1
ATOM 1946 N N . ARG B 1 91 ? 5.543 10.109 19.062 1 71.94 91 ARG B N 1
ATOM 1947 C CA . ARG B 1 91 ? 6.801 9.719 19.688 1 71.94 91 ARG B CA 1
ATOM 1948 C C . ARG B 1 91 ? 6.664 9.633 21.203 1 71.94 91 ARG B C 1
ATOM 1950 O O . ARG B 1 91 ? 6.211 10.578 21.844 1 71.94 91 ARG B O 1
ATOM 1957 N N . LYS B 1 92 ? 6.578 8.398 21.578 1 67.5 92 LYS B N 1
ATOM 1958 C CA . LYS B 1 92 ? 6.641 8.156 23.016 1 67.5 92 LYS B CA 1
ATOM 1959 C C . LYS B 1 92 ? 7.992 7.566 23.422 1 67.5 92 LYS B C 1
ATOM 1961 O O . LYS B 1 92 ? 8.719 7.039 22.562 1 67.5 92 LYS B O 1
ATOM 1966 N N . GLU B 1 93 ? 8.367 7.945 24.578 1 62.38 93 GLU B N 1
ATOM 1967 C CA . GLU B 1 93 ? 9.641 7.469 25.125 1 62.38 93 GLU B CA 1
ATOM 1968 C C . GLU B 1 93 ? 9.852 5.988 24.828 1 62.38 93 GLU B C 1
ATOM 1970 O O . GLU B 1 93 ? 10.961 5.57 24.5 1 62.38 93 GLU B O 1
ATOM 1975 N N . ASP B 1 94 ? 8.75 5.195 24.906 1 58.66 94 ASP B N 1
ATOM 1976 C CA . ASP B 1 94 ? 8.875 3.754 24.703 1 58.66 94 ASP B CA 1
ATOM 1977 C C . ASP B 1 94 ? 8.453 3.357 23.297 1 58.66 94 ASP B C 1
ATOM 1979 O O . ASP B 1 94 ? 8.203 2.182 23.016 1 58.66 94 ASP B O 1
ATOM 1983 N N . ASP B 1 95 ? 8.445 4.418 22.609 1 58.47 95 ASP B N 1
ATOM 1984 C CA . ASP B 1 95 ? 7.871 4.141 21.297 1 58.47 95 ASP B CA 1
ATOM 1985 C C . ASP B 1 95 ? 8.844 3.352 20.422 1 58.47 95 ASP B C 1
ATOM 1987 O O . ASP B 1 95 ? 10.031 3.676 20.359 1 58.47 95 ASP B O 1
ATOM 1991 N N . THR B 1 96 ? 8.367 2.205 20.219 1 53.81 96 THR B N 1
ATOM 1992 C CA . THR B 1 96 ? 9.141 1.335 19.344 1 53.81 96 THR B CA 1
ATOM 1993 C C . THR B 1 96 ? 9.102 1.843 17.906 1 53.81 96 THR B C 1
ATOM 1995 O O . THR B 1 96 ? 9.672 1.22 17 1 53.81 96 THR B O 1
ATOM 1998 N N . GLY B 1 97 ? 8.57 3.207 17.797 1 56.53 97 GLY B N 1
ATOM 1999 C CA . GLY B 1 97 ? 8.539 3.844 16.484 1 56.53 97 GLY B CA 1
ATOM 2000 C C . GLY B 1 97 ? 7.254 3.588 15.727 1 56.53 97 GLY B C 1
ATOM 2001 O O . GLY B 1 97 ? 7.09 4.059 14.594 1 56.53 97 GLY B O 1
ATOM 2002 N N . TRP B 1 98 ? 6.223 2.9 16.328 1 62.31 98 TRP B N 1
ATOM 2003 C CA . TRP B 1 98 ? 5.055 2.457 15.57 1 62.31 98 TRP B CA 1
ATOM 2004 C C . TRP B 1 98 ? 3.777 2.635 16.391 1 62.31 98 TRP B C 1
ATOM 2006 O O . TRP B 1 98 ? 2.891 1.779 16.359 1 62.31 98 TRP B O 1
ATOM 2016 N N . TYR B 1 99 ? 3.889 3.574 17.047 1 67.88 99 TYR B N 1
ATOM 2017 C CA . TYR B 1 99 ? 2.707 3.791 17.875 1 67.88 99 TYR B CA 1
ATOM 2018 C C . TYR B 1 99 ? 1.724 4.73 17.188 1 67.88 99 TYR B C 1
ATOM 2020 O O . TYR B 1 99 ? 2 5.922 17.031 1 67.88 99 TYR B O 1
ATOM 2028 N N . PHE B 1 100 ? 0.684 4.062 16.641 1 78.12 100 PHE B N 1
ATOM 2029 C CA . PHE B 1 100 ? -0.409 4.789 16.016 1 78.12 100 PHE B CA 1
ATOM 2030 C C . PHE B 1 100 ? -1.695 4.641 16.812 1 78.12 100 PHE B C 1
ATOM 2032 O O . PHE B 1 100 ? -2.619 3.941 16.406 1 78.12 100 PHE B O 1
ATOM 2039 N N . PRO B 1 101 ? -1.762 5.348 17.906 1 76.06 101 PRO B N 1
ATOM 2040 C CA . PRO B 1 101 ? -2.859 5.137 18.859 1 76.06 101 PRO B CA 1
ATOM 2041 C C . PRO B 1 101 ? -4.219 5.508 18.281 1 76.06 101 PRO B C 1
ATOM 2043 O O . PRO B 1 101 ? -5.254 5.09 18.797 1 76.06 101 PRO B O 1
ATOM 2046 N N . HIS B 1 102 ? -4.172 6.191 17.219 1 80.44 102 HIS B N 1
ATOM 2047 C CA . HIS B 1 102 ? -5.441 6.688 16.703 1 80.44 102 HIS B CA 1
ATOM 2048 C C . HIS B 1 102 ? -5.875 5.91 15.469 1 80.44 102 HIS B C 1
ATOM 2050 O O . HIS B 1 102 ? -6.922 6.195 14.883 1 80.44 102 HIS B O 1
ATOM 2056 N N . LEU B 1 103 ? -5.051 5.012 15.062 1 85 103 LEU B N 1
ATOM 2057 C CA . LEU B 1 103 ? -5.402 4.246 13.867 1 85 103 LEU B CA 1
ATOM 2058 C C . LEU B 1 103 ? -6.625 3.373 14.117 1 85 103 LEU B C 1
ATOM 2060 O O . LEU B 1 103 ? -6.602 2.5 14.992 1 85 103 LEU B O 1
ATOM 2064 N N . ARG B 1 104 ? -7.688 3.621 13.289 1 85.44 104 ARG B N 1
ATOM 2065 C CA . ARG B 1 104 ? -8.93 2.941 13.633 1 85.44 104 ARG B CA 1
ATOM 2066 C C . ARG B 1 104 ? -9.758 2.648 12.391 1 85.44 104 ARG B C 1
ATOM 2068 O O . ARG B 1 104 ? -10.633 1.78 12.406 1 85.44 104 ARG B O 1
ATOM 2075 N N . SER B 1 105 ? -9.531 3.363 11.391 1 91.56 105 SER B N 1
ATOM 2076 C CA . SER B 1 105 ? -10.398 3.24 10.227 1 91.56 105 SER B CA 1
ATOM 2077 C C . SER B 1 105 ? -9.703 2.492 9.094 1 91.56 105 SER B C 1
ATOM 2079 O O . SER B 1 105 ? -8.469 2.453 9.039 1 91.56 105 SER B O 1
ATOM 2081 N N . ILE B 1 106 ? -10.5 1.943 8.172 1 93.44 106 ILE B N 1
ATOM 2082 C CA . ILE B 1 106 ? -9.961 1.294 6.977 1 93.44 106 ILE B CA 1
ATOM 2083 C C . ILE B 1 106 ? -9.188 2.311 6.141 1 93.44 106 ILE B C 1
ATOM 2085 O O . ILE B 1 106 ? -8.094 2.018 5.656 1 93.44 106 ILE B O 1
ATOM 2089 N N . ARG B 1 107 ? -9.695 3.557 6.074 1 95.62 107 ARG B N 1
ATOM 2090 C CA . ARG B 1 107 ? -9.047 4.633 5.336 1 95.62 107 ARG B CA 1
ATOM 2091 C C . ARG B 1 107 ? -7.656 4.922 5.898 1 95.62 107 ARG B C 1
ATOM 2093 O O . ARG B 1 107 ? -6.695 5.07 5.145 1 95.62 107 ARG B O 1
ATOM 2100 N N . GLY B 1 108 ? -7.594 4.949 7.195 1 94.5 108 GLY B N 1
ATOM 2101 C CA . GLY B 1 108 ? -6.312 5.176 7.844 1 94.5 108 GLY B CA 1
ATOM 2102 C C . GLY B 1 108 ? -5.312 4.059 7.598 1 94.5 108 GLY B C 1
ATOM 2103 O O . GLY B 1 108 ? -4.141 4.316 7.316 1 94.5 108 GLY B O 1
ATOM 2104 N N . VAL B 1 109 ? -5.805 2.826 7.672 1 92.06 109 VAL B N 1
ATOM 2105 C CA . VAL B 1 109 ? -4.938 1.667 7.48 1 92.06 109 VAL B CA 1
ATOM 2106 C C . VAL B 1 109 ? -4.422 1.641 6.043 1 92.06 109 VAL B C 1
ATOM 2108 O O . VAL B 1 109 ? -3.23 1.426 5.809 1 92.06 109 VAL B O 1
ATOM 2111 N N . VAL B 1 110 ? -5.273 1.899 5.117 1 95.12 110 VAL B N 1
ATOM 2112 C CA . VAL B 1 110 ? -4.906 1.909 3.705 1 95.12 110 VAL B CA 1
ATOM 2113 C C . VAL B 1 110 ? -3.887 3.016 3.445 1 95.12 110 VAL B C 1
ATOM 2115 O O . VAL B 1 110 ? -2.898 2.805 2.738 1 95.12 110 VAL B O 1
ATOM 2118 N N . LEU B 1 111 ? -4.078 4.168 4.031 1 96.56 111 LEU B N 1
ATOM 2119 C CA . LEU B 1 111 ? -3.137 5.273 3.906 1 96.56 111 LEU B CA 1
ATOM 2120 C C . LEU B 1 111 ? -1.777 4.895 4.484 1 96.56 111 LEU B C 1
ATOM 2122 O O . LEU B 1 111 ? -0.739 5.219 3.904 1 96.56 111 LEU B O 1
ATOM 2126 N N . LYS B 1 112 ? -1.761 4.172 5.523 1 93.25 112 LYS B N 1
ATOM 2127 C CA . LYS B 1 112 ? -0.504 3.742 6.129 1 93.25 112 LYS B CA 1
ATOM 2128 C C . LYS B 1 112 ? 0.209 2.719 5.25 1 93.25 112 LYS B C 1
ATOM 2130 O O . LYS B 1 112 ? 1.439 2.703 5.18 1 93.25 112 LYS B O 1
ATOM 2135 N N . PHE B 1 113 ? -0.591 1.834 4.656 1 92.75 113 PHE B N 1
ATOM 2136 C CA . PHE B 1 113 ? 0.022 0.892 3.727 1 92.75 113 PHE B CA 1
ATOM 2137 C C . PHE B 1 113 ? 0.675 1.626 2.562 1 92.75 113 PHE B C 1
ATOM 2139 O O . PHE B 1 113 ? 1.796 1.301 2.166 1 92.75 113 PHE B O 1
ATOM 2146 N N . ALA B 1 114 ? -0.044 2.592 2.045 1 97.06 114 ALA B N 1
ATOM 2147 C CA . ALA B 1 114 ? 0.502 3.395 0.953 1 97.06 114 ALA B CA 1
ATOM 2148 C C . ALA B 1 114 ? 1.773 4.117 1.389 1 97.06 114 ALA B C 1
ATOM 2150 O O . ALA B 1 114 ? 2.762 4.145 0.652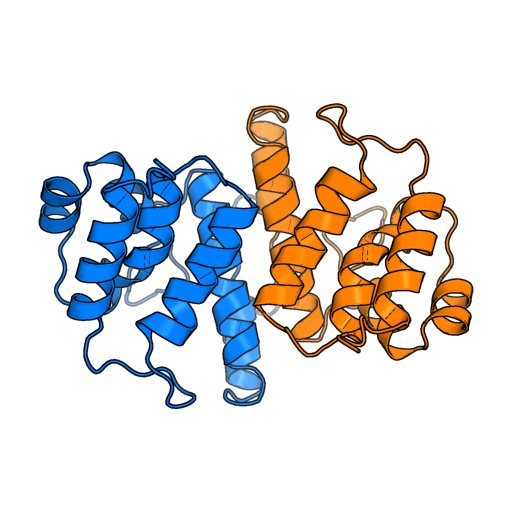 1 97.06 114 ALA B O 1
ATOM 2151 N N . ASP B 1 115 ? 1.759 4.684 2.598 1 95.56 115 ASP B N 1
ATOM 2152 C CA . ASP B 1 115 ? 2.891 5.391 3.191 1 95.56 115 ASP B CA 1
ATOM 2153 C C . ASP B 1 115 ? 4.105 4.473 3.307 1 95.56 115 ASP B C 1
ATOM 2155 O O . ASP B 1 115 ? 5.203 4.836 2.877 1 95.56 115 ASP B O 1
ATOM 2159 N N . ARG B 1 116 ? 3.912 3.303 3.727 1 92.94 116 ARG B N 1
ATOM 2160 C CA . ARG B 1 116 ? 5.004 2.359 3.947 1 92.94 116 ARG B CA 1
ATOM 2161 C C . ARG B 1 116 ? 5.551 1.835 2.625 1 92.94 116 ARG B C 1
ATOM 2163 O O . ARG B 1 116 ? 6.762 1.663 2.473 1 92.94 116 ARG B O 1
ATOM 2170 N N . ALA B 1 117 ? 4.652 1.553 1.733 1 95.56 117 ALA B N 1
ATOM 2171 C CA . ALA B 1 117 ? 5.094 1.102 0.415 1 95.56 117 ALA B CA 1
ATOM 2172 C C . ALA B 1 117 ? 5.953 2.16 -0.268 1 95.56 117 ALA B C 1
ATOM 2174 O O . ALA B 1 117 ? 6.988 1.84 -0.858 1 95.56 117 ALA B O 1
ATOM 2175 N N . SER B 1 118 ? 5.531 3.404 -0.156 1 97.81 118 SER B N 1
ATOM 2176 C CA . SER B 1 118 ? 6.297 4.508 -0.723 1 97.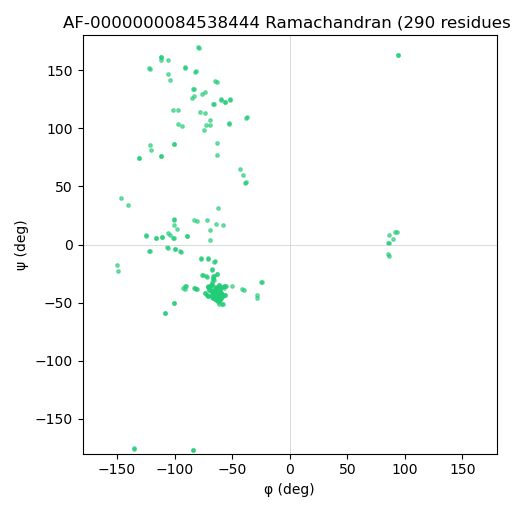81 118 SER B CA 1
ATOM 2177 C C . SER B 1 118 ? 7.68 4.605 -0.086 1 97.81 118 SER B C 1
ATOM 2179 O O . SER B 1 118 ? 8.688 4.691 -0.789 1 97.81 118 SER B O 1
ATOM 2181 N N . ASN B 1 119 ? 7.719 4.566 1.209 1 96.12 119 ASN B N 1
ATOM 2182 C CA . ASN B 1 119 ? 8.992 4.684 1.911 1 96.12 119 ASN B CA 1
ATOM 2183 C C . ASN B 1 119 ? 9.953 3.564 1.522 1 96.12 119 ASN B C 1
ATOM 2185 O O . ASN B 1 119 ? 11.109 3.82 1.196 1 96.12 119 ASN B O 1
ATOM 2189 N N . LEU B 1 120 ? 9.492 2.387 1.521 1 95.31 120 LEU B N 1
ATOM 2190 C CA . LEU B 1 120 ? 10.359 1.242 1.247 1 95.31 120 LEU B CA 1
ATOM 2191 C C . LEU B 1 120 ? 10.859 1.271 -0.194 1 95.31 120 LEU B C 1
ATOM 2193 O O . LEU B 1 120 ? 12.031 1.012 -0.452 1 95.31 120 LEU B O 1
ATOM 2197 N N . SER B 1 121 ? 9.922 1.578 -1.07 1 97.5 121 SER B N 1
ATOM 2198 C CA . SER B 1 121 ? 10.312 1.615 -2.475 1 97.5 121 SER B CA 1
ATOM 2199 C C . SER B 1 121 ? 11.367 2.691 -2.729 1 97.5 121 SER B C 1
ATOM 2201 O O . SER B 1 121 ? 12.336 2.461 -3.447 1 97.5 121 SER B O 1
ATOM 2203 N N . ARG B 1 122 ? 11.227 3.828 -2.117 1 97.31 122 ARG B N 1
ATOM 2204 C CA . ARG B 1 122 ? 12.125 4.961 -2.334 1 97.31 122 ARG B CA 1
ATOM 2205 C C . ARG B 1 122 ? 13.461 4.742 -1.628 1 97.31 122 ARG B C 1
ATOM 2207 O O . ARG B 1 122 ? 14.5 5.242 -2.078 1 97.31 122 ARG B O 1
ATOM 2214 N N . MET B 1 123 ? 13.438 3.967 -0.603 1 97.19 123 MET B N 1
ATOM 2215 C CA . MET B 1 123 ? 14.641 3.852 0.222 1 97.19 123 MET B CA 1
ATOM 2216 C C . MET B 1 123 ? 15.414 2.586 -0.122 1 97.19 123 MET B C 1
ATOM 2218 O O . MET B 1 123 ? 16.484 2.344 0.432 1 97.19 123 MET B O 1
ATOM 2222 N N . GLU B 1 124 ? 14.812 1.83 -1.014 1 95.5 124 GLU B N 1
ATOM 2223 C CA . GLU B 1 124 ? 15.562 0.68 -1.5 1 95.5 124 GLU B CA 1
ATOM 2224 C C . GLU B 1 124 ? 16.906 1.108 -2.092 1 95.5 124 GLU B C 1
ATOM 2226 O O . GLU B 1 124 ? 16.953 1.954 -2.988 1 95.5 124 GLU B O 1
ATOM 2231 N N . GLY B 1 125 ? 17.984 0.575 -1.574 1 95.19 125 GLY B N 1
ATOM 2232 C CA . GLY B 1 125 ? 19.328 0.941 -2.021 1 95.19 125 GLY B CA 1
ATOM 2233 C C . GLY B 1 125 ? 19.875 2.17 -1.319 1 95.19 125 GLY B C 1
ATOM 2234 O O . GLY B 1 125 ? 21.031 2.549 -1.53 1 95.19 125 GLY B O 1
ATOM 2235 N N . VAL B 1 126 ? 19.062 2.861 -0.545 1 97.56 126 VAL B N 1
ATOM 2236 C CA . VAL B 1 126 ? 19.469 4.047 0.2 1 97.56 126 VAL B CA 1
ATOM 2237 C C . VAL B 1 126 ? 19.719 3.678 1.661 1 97.56 126 VAL B C 1
ATOM 2239 O O . VAL B 1 126 ? 20.781 3.969 2.209 1 97.56 126 VAL B O 1
ATOM 2242 N N . TRP B 1 127 ? 18.75 2.99 2.277 1 96.44 127 TRP B N 1
ATOM 2243 C CA . TRP B 1 127 ? 18.891 2.502 3.645 1 96.44 127 TRP B CA 1
ATOM 2244 C C . TRP B 1 127 ? 19.656 1.189 3.68 1 96.44 127 TRP B C 1
ATOM 2246 O O . TRP B 1 127 ? 19.594 0.393 2.74 1 96.44 127 TRP B O 1
ATOM 2256 N N . ASP B 1 128 ? 20.375 1.002 4.758 1 95.56 128 ASP B N 1
ATOM 2257 C CA . ASP B 1 128 ? 21.047 -0.287 4.906 1 95.56 128 ASP B CA 1
ATOM 2258 C C . ASP B 1 128 ? 20.062 -1.362 5.375 1 95.56 128 ASP B C 1
ATOM 2260 O O . ASP B 1 128 ? 18.906 -1.065 5.688 1 95.56 128 ASP B O 1
ATOM 2264 N N . ALA B 1 129 ? 20.516 -2.588 5.316 1 91.19 129 ALA B N 1
ATOM 2265 C CA . ALA B 1 129 ? 19.688 -3.756 5.594 1 91.19 129 ALA B CA 1
ATOM 2266 C C . ALA B 1 129 ? 19.078 -3.682 6.996 1 91.19 129 ALA B C 1
ATOM 2268 O O . ALA B 1 129 ? 17.922 -4.043 7.199 1 91.19 129 ALA B O 1
ATOM 2269 N N . GLU B 1 130 ? 19.859 -3.168 7.922 1 89.56 130 GLU B N 1
ATOM 2270 C CA . GLU B 1 130 ? 19.375 -3.078 9.305 1 89.56 130 GLU B CA 1
ATOM 2271 C C . GLU B 1 130 ? 18.234 -2.084 9.43 1 89.56 130 GLU B C 1
ATOM 2273 O O . GLU B 1 130 ? 17.234 -2.369 10.086 1 89.56 130 GLU B O 1
ATOM 2278 N N . LYS B 1 131 ? 18.406 -0.967 8.805 1 90.56 131 LYS B N 1
ATOM 2279 C CA . LYS B 1 131 ? 17.359 0.055 8.852 1 90.56 131 LYS B CA 1
ATOM 2280 C C . LYS B 1 131 ? 16.094 -0.421 8.156 1 90.56 131 LYS B C 1
ATOM 2282 O O . LYS B 1 131 ? 14.992 -0.19 8.648 1 90.56 131 LYS B O 1
ATOM 2287 N N . ILE B 1 132 ? 16.219 -1.11 7.059 1 90.06 132 ILE B N 1
ATOM 2288 C CA . ILE B 1 132 ? 15.086 -1.647 6.32 1 90.06 132 ILE B CA 1
ATOM 2289 C C . ILE B 1 132 ? 14.352 -2.676 7.176 1 90.06 132 ILE B C 1
ATOM 2291 O O . ILE B 1 132 ? 13.125 -2.635 7.293 1 90.06 132 ILE B O 1
ATOM 2295 N N . GLU B 1 133 ? 15.109 -3.5 7.742 1 84.25 133 GLU B N 1
ATOM 2296 C CA . GLU B 1 133 ? 14.516 -4.531 8.586 1 84.25 133 GLU B CA 1
ATOM 2297 C C . GLU B 1 133 ? 13.75 -3.916 9.75 1 84.25 133 GLU B C 1
ATOM 2299 O O . GLU B 1 133 ? 12.633 -4.336 10.055 1 84.25 133 GLU B O 1
ATOM 2304 N N . THR B 1 134 ? 14.344 -2.947 10.375 1 82.56 134 THR B N 1
ATOM 2305 C CA . THR B 1 134 ? 13.703 -2.268 11.492 1 82.56 134 THR B CA 1
ATOM 2306 C C . THR B 1 134 ? 12.43 -1.565 11.039 1 82.56 134 THR B C 1
ATOM 2308 O O . THR B 1 134 ? 11.414 -1.601 11.734 1 82.56 134 THR B O 1
ATOM 2311 N N . TYR B 1 135 ? 12.477 -1.026 9.883 1 86.31 135 TYR B N 1
ATOM 2312 C CA . TYR B 1 135 ? 11.32 -0.318 9.344 1 86.31 135 TYR B CA 1
ATOM 2313 C C . TYR B 1 135 ? 10.172 -1.282 9.055 1 86.31 135 TYR B C 1
ATOM 2315 O O . TYR B 1 135 ? 9.016 -0.991 9.352 1 86.31 135 TYR B O 1
ATOM 2323 N N . ILE B 1 136 ? 10.484 -2.391 8.445 1 81.62 136 ILE B N 1
ATOM 2324 C CA . ILE B 1 136 ? 9.477 -3.4 8.125 1 81.62 136 ILE B CA 1
ATOM 2325 C C . ILE B 1 136 ? 8.875 -3.957 9.406 1 81.62 136 ILE B C 1
ATOM 2327 O O . ILE B 1 136 ? 7.656 -4.137 9.5 1 81.62 136 ILE B O 1
ATOM 2331 N N . LYS B 1 137 ? 9.656 -4.16 10.414 1 72.56 137 LYS B N 1
ATOM 2332 C CA . LYS B 1 137 ? 9.195 -4.688 11.695 1 72.56 137 LYS B CA 1
ATOM 2333 C C . LYS B 1 137 ? 8.258 -3.705 12.398 1 72.56 137 LYS B C 1
ATOM 2335 O O . LYS B 1 137 ? 7.316 -4.113 13.078 1 72.56 137 LYS B O 1
ATOM 2340 N N . LYS B 1 138 ? 8.523 -2.549 12.125 1 65.12 138 LYS B N 1
ATOM 2341 C CA . LYS B 1 138 ? 7.695 -1.5 12.719 1 65.12 138 LYS B CA 1
ATOM 2342 C C . LYS B 1 138 ? 6.355 -1.383 11.992 1 65.12 138 LYS B C 1
ATOM 2344 O O . LYS B 1 138 ? 5.402 -0.818 12.531 1 65.12 138 LYS B O 1
ATOM 2349 N N . SER B 1 139 ? 6.242 -1.99 10.891 1 64.38 139 SER B N 1
ATOM 2350 C CA . SER B 1 139 ? 5 -1.956 10.133 1 64.38 139 SER B CA 1
ATOM 2351 C C . SER B 1 139 ? 4.012 -2.998 10.641 1 64.38 139 SER B C 1
ATOM 2353 O O . SER B 1 139 ? 2.99 -3.258 10 1 64.38 139 SER B O 1
ATOM 2355 N N . LYS B 1 140 ? 4.219 -3.461 11.938 1 59.12 140 LYS B N 1
ATOM 2356 C CA . LYS B 1 140 ? 3.213 -4.332 12.539 1 59.12 140 LYS B CA 1
ATOM 2357 C C . LYS B 1 140 ? 1.88 -3.605 12.695 1 59.12 140 LYS B C 1
ATOM 2359 O O . LYS B 1 140 ? 1.709 -2.805 13.625 1 59.12 140 LYS B O 1
ATOM 2364 N N . PHE B 1 141 ? 1.18 -3.471 11.625 1 54.44 141 PHE B N 1
ATOM 2365 C CA . PHE B 1 141 ? 0.002 -2.613 11.578 1 54.44 141 PHE B CA 1
ATOM 2366 C C . PHE B 1 141 ? -0.935 -2.912 12.742 1 54.44 141 PHE B C 1
ATOM 2368 O O . PHE B 1 141 ? -1.676 -2.035 13.188 1 54.44 141 PHE B O 1
ATOM 2375 N N . TRP B 1 142 ? -1.043 -4.379 13.203 1 48.41 142 TRP B N 1
ATOM 2376 C CA . TRP B 1 142 ? -2.061 -4.539 14.242 1 48.41 142 TRP B CA 1
ATOM 2377 C C . TRP B 1 142 ? -1.45 -5.102 15.523 1 48.41 142 TRP B C 1
ATOM 2379 O O . TRP B 1 142 ? -0.787 -6.141 15.5 1 48.41 142 TRP B O 1
ATOM 2389 N N . GLN B 1 143 ? -0.878 -4.246 16.266 1 45.5 143 GLN B N 1
ATOM 2390 C CA . GLN B 1 143 ? -0.319 -4.609 17.562 1 45.5 143 GLN B CA 1
ATOM 2391 C C . GLN B 1 143 ? -1.405 -5.117 18.5 1 45.5 143 GLN B C 1
ATOM 2393 O O . GLN B 1 143 ? -2.029 -4.328 19.219 1 45.5 143 GLN B O 1
ATOM 2398 N N . SER B 1 144 ? -2.451 -5.75 18.047 1 38.16 144 SER B N 1
ATOM 2399 C CA . SER B 1 144 ? -3.354 -6.066 19.141 1 38.16 144 SER B CA 1
ATOM 2400 C C . SER B 1 144 ? -2.758 -7.133 20.062 1 38.16 144 SER B C 1
ATOM 2402 O O . SER B 1 144 ? -2.148 -8.094 19.578 1 38.16 144 SER B O 1
ATOM 2404 N N . GLU B 1 145 ? -2.236 -6.691 21.234 1 38.28 145 GLU B N 1
ATOM 2405 C CA . GLU B 1 145 ? -1.9 -7.617 22.312 1 38.28 145 GLU B CA 1
ATOM 2406 C C . GLU B 1 145 ? -2.789 -8.859 22.266 1 38.28 145 GLU B C 1
ATOM 2408 O O . GLU B 1 145 ? -2.469 -9.875 22.891 1 38.28 145 GLU B O 1
ATOM 2413 N N . ASP B 1 146 ? -4.012 -8.703 22.109 1 31.39 146 ASP B N 1
ATOM 2414 C CA . ASP B 1 146 ? -4.953 -9.742 22.5 1 31.39 146 ASP B CA 1
ATOM 2415 C C . ASP B 1 146 ? -4.875 -10.938 21.547 1 31.39 146 ASP B C 1
ATOM 2417 O O . ASP B 1 146 ? -5.902 -11.5 21.156 1 31.39 146 ASP B O 1
ATOM 2421 N N . ILE B 1 147 ? -3.885 -11.133 20.859 1 25.59 147 ILE B N 1
ATOM 2422 C CA . ILE B 1 147 ? -3.969 -12.555 20.547 1 25.59 147 ILE B CA 1
ATOM 2423 C C . ILE B 1 147 ? -3.453 -13.383 21.719 1 25.59 147 ILE B C 1
ATOM 2425 O O . ILE B 1 147 ? -2.373 -13.117 22.25 1 25.59 147 ILE B O 1
#

Radius of gyration: 19.04 Å; Cα contacts (8 Å, |Δi|>4): 409; chains: 2; bounding box: 40×51×55 Å

pLDDT: mean 88.56, std 17.13, range [25.47, 98.88]

Organism: NCBI:txid1434108

Secondary structure (DSSP, 8-state):
-----HHHHHHHHHHHHHTTT-B-TTSSBHIIIIIHHHHHHHHHH-TT-HHHHHHHHHTTHHHHSS--HHHHHHHH-HHHHHHHHHT-----TT--S---TT--SHHHHHHHHHHHHHHHHHHTTTS-HHHHHHHHHHT-S---TT-/-----HHHHHHHHHHHHHTTT-B-TTSSBHIIIIIHHHHHHHHHH-TT-HHHHHHHHHTTHHHHSS--HHHHHHHH-HHHHHHHHHTPPP--TT--S---TT--SHHHHHHHHHHHHHHHHHHTTTS-HHHHHHHHHHT-----S--